Protein AF-0000000067518309 (afdb_homodimer)

Foldseek 3Di:
DVVVVVVVVVVVVVLVVVLQVLCVVPPHPVLLLLLVVCLVVQKDWLVVSCVVVVHDSVVSVVSVVVVVVVVQKDKDADPVDRVTIMIGGDPVNNVSNVVSVVSSVVVVCVVCVVDDPVRVVVVVVVVVVVD/DVVVVVVVVVVVVVLVVVLQVLCVVPPHPVLLLLLVVCLVVQKDWLVVSCVVVVHDSVVSVVSVVVVVVVVQKDKDADPVDRVTIMIGGDPVSNVSNVVSVVSSVVVVCVVCVVDDPVRVVVVVVVVVVVD

Organism: Bacillus anthracis (NCBI:txid1392)

Secondary structure (DSSP, 8-state):
-HHHHHHHHHHHHHHHHHHHHHHHTTS-HHHHHHHHHHHHHSEEEHHHHHHHHT--HHHHHHHHHHHHHTTSEEEEE-SS-TT-EEEEE-HHHHHHHHHHHHHHHHHHHHHHTTS-HHHHHHHHHHHHHT-/-HHHHHHHHHHHHHHHHHHHHHHHTTS-HHHHHHHHHHHHHSEEEHHHHHHHHT--HHHHHHHHHHHHHTTSEEEEE-SS-TT-EEEEE-HHHHHHHHHHHHHHHHHHHHHHTTS-HHHHHHHHHHHHHT-

pLDDT: mean 96.23, std 2.37, range [82.06, 98.81]

Sequence (262 aa):
MEELSTNVFAMFRTLRNDIGKIFGGYIPWNEFIVLRILNRTNKEMVSRVANELNVSNSHITAVTEKLINKGFVTRSRSTSDRRVVYLEITEQGKDLVAKMEGAKKQYLQERFSTLSEEEMNIMISISKKLIMEELSTNVFAMFRTLRNDIGKIFGGYIPWNEFIVLRILNRTNKEMVSRVANELNVSNSHITAVTEKLINKGFVTRSRSTSDRRVVYLEITEQGKDLVAKMEGAKKQYLQERFSTLSEEEMNIMISISKKLI

Radius of gyration: 21.78 Å; Cα contacts (8 Å, |Δi|>4): 279; chains: 2; bounding box: 55×58×48 Å

Structure (mmCIF, N/CA/C/O backbone):
data_AF-0000000067518309-model_v1
#
loop_
_entity.id
_entity.type
_entity.pdbx_description
1 polymer 'Transcriptional regulator, MarR family'
#
loop_
_atom_site.group_PDB
_atom_site.id
_atom_site.type_symbol
_atom_site.label_atom_id
_atom_site.label_alt_id
_atom_site.label_comp_id
_atom_site.label_asym_id
_atom_site.label_entity_id
_atom_site.label_seq_id
_atom_site.pdbx_PDB_ins_code
_atom_site.Cartn_x
_atom_site.Cartn_y
_atom_site.Cartn_z
_atom_site.occupancy
_atom_site.B_iso_or_equiv
_atom_site.auth_seq_id
_atom_site.auth_comp_id
_atom_site.auth_asym_id
_atom_site.auth_atom_id
_atom_site.pdbx_PDB_model_num
ATOM 1 N N . MET A 1 1 ? -11.906 -19.141 -7.715 1 82.06 1 MET A N 1
ATOM 2 C CA . MET A 1 1 ? -11.422 -17.781 -7.918 1 82.06 1 MET A CA 1
ATOM 3 C C . MET A 1 1 ? -11.234 -17.047 -6.586 1 82.06 1 MET A C 1
ATOM 5 O O . MET A 1 1 ? -10.188 -16.453 -6.344 1 82.06 1 MET A O 1
ATOM 9 N N . GLU A 1 2 ? -12.133 -17.328 -5.621 1 87.38 2 GLU A N 1
ATOM 10 C CA . GLU A 1 2 ? -12.062 -16.688 -4.316 1 87.38 2 GLU A CA 1
ATOM 11 C C . GLU A 1 2 ? -10.859 -17.172 -3.52 1 87.38 2 GLU A C 1
ATOM 13 O O . GLU A 1 2 ? -10.125 -16.359 -2.939 1 87.38 2 GLU A O 1
ATOM 18 N N . GLU A 1 3 ? -10.633 -18.406 -3.66 1 91.75 3 GLU A N 1
ATOM 19 C CA . GLU A 1 3 ? -9.477 -18.938 -2.945 1 91.75 3 GLU A CA 1
ATOM 20 C C . GLU A 1 3 ? -8.172 -18.391 -3.508 1 91.75 3 GLU A C 1
ATOM 22 O O . GLU A 1 3 ? -7.258 -18.047 -2.754 1 91.75 3 GLU A O 1
ATOM 27 N N . LEU A 1 4 ? -8.062 -18.281 -4.789 1 93.94 4 LEU A N 1
ATOM 28 C CA . LEU A 1 4 ? -6.859 -17.781 -5.449 1 93.94 4 LEU A CA 1
ATOM 29 C C . LEU A 1 4 ? -6.582 -16.328 -5.043 1 93.94 4 LEU A C 1
ATOM 31 O O . LEU A 1 4 ? -5.477 -16.016 -4.59 1 93.94 4 LEU A O 1
ATOM 35 N N . SER A 1 5 ? -7.629 -15.523 -5.184 1 94.81 5 SER A N 1
ATOM 36 C CA . SER A 1 5 ? -7.453 -14.117 -4.852 1 94.81 5 SER A CA 1
ATOM 37 C C . SER A 1 5 ? -7.074 -13.938 -3.385 1 94.81 5 SER A C 1
ATOM 39 O O . SER A 1 5 ? -6.168 -13.164 -3.062 1 94.81 5 SER A O 1
ATOM 41 N N . THR A 1 6 ? -7.668 -14.703 -2.516 1 94.5 6 THR A N 1
ATOM 42 C CA . THR A 1 6 ? -7.41 -14.625 -1.082 1 94.5 6 THR A CA 1
ATOM 43 C C . THR A 1 6 ? -5.969 -15.016 -0.768 1 94.5 6 THR A C 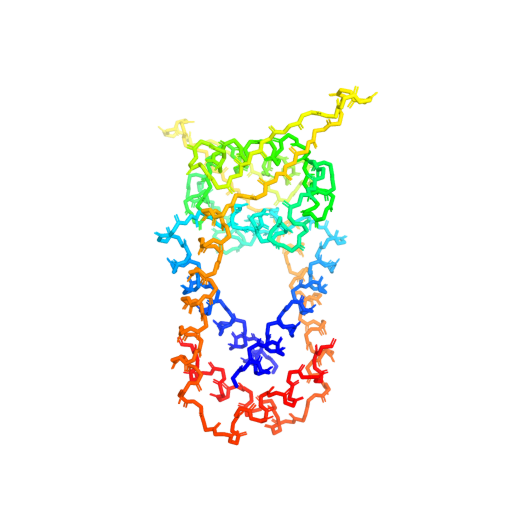1
ATOM 45 O O . THR A 1 6 ? -5.281 -14.32 -0.021 1 94.5 6 THR A O 1
ATOM 48 N N . ASN A 1 7 ? -5.52 -16.031 -1.348 1 95.12 7 ASN A N 1
ATOM 49 C CA . ASN A 1 7 ? -4.176 -16.531 -1.073 1 95.12 7 ASN A CA 1
ATOM 50 C C . ASN A 1 7 ? -3.107 -15.609 -1.656 1 95.12 7 ASN A C 1
ATOM 52 O O . ASN A 1 7 ? -2.1 -15.336 -1.005 1 95.12 7 ASN A O 1
ATOM 56 N N . VAL A 1 8 ? -3.322 -15.172 -2.859 1 94 8 VAL A N 1
ATOM 57 C CA . VAL A 1 8 ? -2.355 -14.305 -3.525 1 94 8 VAL A CA 1
ATOM 58 C C . VAL A 1 8 ? -2.203 -13 -2.746 1 94 8 VAL A C 1
ATOM 60 O O . VAL A 1 8 ? -1.084 -12.562 -2.475 1 94 8 VAL A O 1
ATOM 63 N N . PHE A 1 9 ? -3.316 -12.445 -2.283 1 95 9 PHE A N 1
ATOM 64 C CA . PHE A 1 9 ? -3.26 -11.188 -1.555 1 95 9 PHE A CA 1
ATOM 65 C C . PHE A 1 9 ? -2.711 -11.398 -0.148 1 95 9 PHE A C 1
ATOM 67 O O . PHE A 1 9 ? -2.025 -10.531 0.394 1 95 9 PHE A O 1
ATOM 74 N N . ALA A 1 10 ? -3.029 -12.531 0.428 1 95.94 10 ALA A N 1
ATOM 75 C CA . ALA A 1 10 ? -2.43 -12.844 1.722 1 95.94 10 ALA A CA 1
ATOM 76 C C . ALA A 1 10 ? -0.914 -12.969 1.608 1 95.94 10 ALA A C 1
ATOM 78 O O . ALA A 1 10 ? -0.179 -12.5 2.484 1 95.94 10 ALA A O 1
ATOM 79 N N . MET A 1 11 ? -0.442 -13.562 0.566 1 95.75 11 MET A N 1
ATOM 80 C CA . MET A 1 11 ? 0.992 -13.68 0.311 1 95.75 11 MET A CA 1
ATOM 81 C C . MET A 1 11 ? 1.632 -12.297 0.192 1 95.75 11 MET A C 1
ATOM 83 O O . MET A 1 11 ? 2.662 -12.031 0.812 1 95.75 11 MET A O 1
ATOM 87 N N . PHE A 1 12 ? 1.021 -11.5 -0.591 1 95.56 12 PHE A N 1
ATOM 88 C CA . PHE A 1 12 ? 1.543 -10.156 -0.777 1 95.56 12 PHE A CA 1
ATOM 89 C C . PHE A 1 12 ? 1.584 -9.398 0.548 1 95.56 12 PHE A C 1
ATOM 91 O O . PHE A 1 12 ? 2.562 -8.711 0.846 1 95.56 12 PHE A O 1
ATOM 98 N N . ARG A 1 13 ? 0.533 -9.508 1.274 1 94.62 13 ARG A N 1
ATOM 99 C CA . ARG A 1 13 ? 0.464 -8.844 2.57 1 94.62 13 ARG A CA 1
ATOM 100 C C . ARG A 1 13 ? 1.604 -9.289 3.479 1 94.62 13 ARG A C 1
ATOM 102 O O . ARG A 1 13 ? 2.238 -8.469 4.141 1 94.62 13 ARG A O 1
ATOM 109 N N . THR A 1 14 ? 1.825 -10.547 3.525 1 96.75 14 THR A N 1
ATOM 110 C CA . THR A 1 14 ? 2.881 -11.102 4.363 1 96.75 14 THR A CA 1
ATOM 111 C C . THR A 1 14 ? 4.246 -10.562 3.945 1 96.75 14 THR A C 1
ATOM 113 O O . THR A 1 14 ? 5.012 -10.086 4.785 1 96.75 14 THR A O 1
ATOM 116 N N . LEU A 1 15 ? 4.562 -10.602 2.66 1 96.25 15 LEU A N 1
ATOM 117 C CA . LEU A 1 15 ? 5.836 -10.109 2.152 1 96.25 15 LEU A CA 1
ATOM 118 C C . LEU A 1 15 ? 5.992 -8.617 2.432 1 96.25 15 LEU A C 1
ATOM 120 O O . LEU A 1 15 ? 7.047 -8.172 2.889 1 96.25 15 LEU A O 1
ATOM 124 N N . ARG A 1 16 ? 4.969 -7.922 2.133 1 94.75 16 ARG A N 1
ATOM 125 C CA . ARG A 1 16 ? 4.984 -6.477 2.34 1 94.75 16 ARG A CA 1
ATOM 126 C C . ARG A 1 16 ? 5.195 -6.137 3.811 1 94.75 16 ARG A C 1
ATOM 128 O O . ARG A 1 16 ? 5.988 -5.25 4.141 1 94.75 16 ARG A O 1
ATOM 135 N N . ASN A 1 17 ? 4.434 -6.836 4.699 1 96 17 ASN A N 1
ATOM 136 C CA . ASN A 1 17 ? 4.566 -6.598 6.133 1 96 17 ASN A CA 1
ATOM 137 C C . ASN A 1 17 ? 5.977 -6.906 6.625 1 96 17 ASN A C 1
ATOM 139 O O . ASN A 1 17 ? 6.543 -6.145 7.41 1 96 17 ASN A O 1
ATOM 143 N N . ASP A 1 18 ? 6.531 -7.988 6.223 1 97.19 18 ASP A N 1
ATOM 144 C CA . ASP A 1 18 ? 7.883 -8.367 6.625 1 97.19 18 ASP A CA 1
ATOM 145 C C . ASP A 1 18 ? 8.906 -7.344 6.145 1 97.19 18 ASP A C 1
ATOM 147 O O . ASP A 1 18 ? 9.797 -6.941 6.898 1 97.19 18 ASP A O 1
ATOM 151 N N . ILE A 1 19 ? 8.773 -6.93 4.98 1 96.75 19 ILE A N 1
ATOM 152 C CA . ILE A 1 19 ? 9.688 -5.938 4.43 1 96.75 19 ILE A CA 1
ATOM 153 C C . ILE A 1 19 ? 9.523 -4.617 5.176 1 96.75 19 ILE A C 1
ATOM 155 O O . ILE A 1 19 ? 10.508 -3.934 5.461 1 96.75 19 ILE A O 1
ATOM 159 N N . GLY A 1 20 ? 8.281 -4.281 5.445 1 96.25 20 GLY A N 1
ATOM 160 C CA . GLY A 1 20 ? 8.031 -3.107 6.266 1 96.25 20 GLY A CA 1
ATOM 161 C C . GLY A 1 20 ? 8.742 -3.156 7.605 1 96.25 20 GLY A C 1
ATOM 162 O O . GLY A 1 20 ? 9.32 -2.162 8.039 1 96.25 20 GLY A O 1
ATOM 163 N N . LYS A 1 21 ? 8.664 -4.27 8.234 1 96.5 21 LYS A N 1
ATOM 164 C CA . LYS A 1 21 ? 9.344 -4.449 9.516 1 96.5 21 LYS A CA 1
ATOM 165 C C . LYS A 1 21 ? 10.852 -4.324 9.359 1 96.5 21 LYS A C 1
ATOM 167 O O . LYS A 1 21 ? 11.523 -3.717 10.203 1 96.5 21 LYS A O 1
ATOM 172 N N . ILE A 1 22 ? 11.367 -4.891 8.375 1 97.06 22 ILE A N 1
ATOM 173 C CA . ILE A 1 22 ? 12.797 -4.828 8.109 1 97.06 22 ILE A CA 1
ATOM 174 C C . ILE A 1 22 ? 13.227 -3.373 7.91 1 97.06 22 ILE A C 1
ATOM 176 O O . ILE A 1 22 ? 14.18 -2.91 8.539 1 97.06 22 ILE A O 1
ATOM 180 N N . PHE A 1 23 ? 12.477 -2.664 7.137 1 96.94 23 PHE A N 1
ATOM 181 C CA . PHE A 1 23 ? 12.828 -1.283 6.824 1 96.94 23 PHE A CA 1
ATOM 182 C C . PHE A 1 23 ? 12.617 -0.386 8.039 1 96.94 23 PHE A C 1
ATOM 184 O O . PHE A 1 23 ? 13.375 0.564 8.25 1 96.94 23 PHE A O 1
ATOM 191 N N . GLY A 1 24 ? 11.578 -0.778 8.758 1 95.81 24 GLY A N 1
ATOM 192 C CA . GLY A 1 24 ? 11.281 -0.01 9.961 1 95.81 24 GLY A CA 1
ATOM 193 C C . GLY A 1 24 ? 12.438 0.032 10.945 1 95.81 24 GLY A C 1
ATOM 194 O O . GLY A 1 24 ? 12.508 0.927 11.789 1 95.81 24 GLY A O 1
ATOM 195 N N . GLY A 1 25 ? 13.289 -0.921 10.906 1 95.44 25 GLY A N 1
ATOM 196 C CA . GLY A 1 25 ? 14.477 -0.94 11.734 1 95.44 25 GLY A CA 1
ATOM 197 C C . GLY A 1 25 ? 15.516 0.079 11.312 1 95.44 25 GLY A C 1
ATOM 198 O O . GLY A 1 25 ? 16.484 0.329 12.039 1 95.44 25 GLY A O 1
ATOM 199 N N . TYR A 1 26 ? 15.344 0.692 10.148 1 96.38 26 TYR A N 1
ATOM 200 C CA . TYR A 1 26 ? 16.266 1.69 9.617 1 96.38 26 TYR A CA 1
ATOM 201 C C . TYR A 1 26 ? 15.602 3.062 9.555 1 96.38 26 TYR A C 1
ATOM 203 O O . TYR A 1 26 ? 15.969 3.969 10.305 1 96.38 26 TYR A O 1
ATOM 211 N N . ILE A 1 27 ? 14.68 3.264 8.781 1 96.06 27 ILE A N 1
ATOM 212 C CA . ILE A 1 27 ? 13.906 4.488 8.625 1 96.06 27 ILE A CA 1
ATOM 213 C C . ILE A 1 27 ? 12.492 4.145 8.148 1 96.06 27 ILE A C 1
ATOM 215 O O . ILE A 1 27 ? 12.266 3.08 7.566 1 96.06 27 ILE A O 1
ATOM 219 N N . PRO A 1 28 ? 11.594 5.078 8.352 1 95 28 PRO A N 1
ATOM 220 C CA . PRO A 1 28 ? 10.227 4.852 7.879 1 95 28 PRO A CA 1
ATOM 221 C C . PRO A 1 28 ? 10.133 4.766 6.359 1 95 28 PRO A C 1
ATOM 223 O O . PRO A 1 28 ? 10.945 5.367 5.652 1 95 28 PRO A O 1
ATOM 226 N N . TRP A 1 29 ? 9.07 4.125 5.871 1 94.44 29 TRP A N 1
ATOM 227 C CA . TRP A 1 29 ? 8.875 3.879 4.445 1 94.44 29 TRP A CA 1
ATOM 228 C C . TRP A 1 29 ? 8.805 5.191 3.674 1 94.44 29 TRP A C 1
ATOM 230 O O . TRP A 1 29 ? 9.398 5.32 2.602 1 94.44 29 TRP A O 1
ATOM 240 N N . ASN A 1 30 ? 8.078 6.215 4.246 1 94.62 30 ASN A N 1
ATOM 241 C CA . ASN A 1 30 ? 7.902 7.488 3.559 1 94.62 30 ASN A CA 1
ATOM 242 C C . ASN A 1 30 ? 9.234 8.211 3.371 1 94.62 30 ASN A C 1
ATOM 244 O O . ASN A 1 30 ? 9.391 8.984 2.428 1 94.62 30 ASN A O 1
ATOM 248 N N . GLU A 1 31 ? 10.078 7.961 4.227 1 97.5 31 GLU A N 1
ATOM 249 C CA . GLU A 1 31 ? 11.422 8.5 4.078 1 97.5 31 GLU A CA 1
ATOM 250 C C . GLU A 1 31 ? 12.227 7.711 3.047 1 97.5 31 GLU A C 1
ATOM 252 O O . GLU A 1 31 ? 12.898 8.297 2.199 1 97.5 31 GLU A O 1
ATOM 257 N N . PHE A 1 32 ? 12.109 6.438 3.09 1 97.81 32 PHE A N 1
ATOM 258 C CA . PHE A 1 32 ? 12.859 5.559 2.199 1 97.81 32 PHE A CA 1
ATOM 259 C C . PHE A 1 32 ? 12.531 5.852 0.741 1 97.81 32 PHE A C 1
ATOM 261 O O . PHE A 1 32 ? 13.414 5.875 -0.113 1 97.81 32 PHE A O 1
ATOM 268 N N . ILE A 1 33 ? 11.32 6.035 0.473 1 97.25 33 ILE A N 1
ATOM 269 C CA . ILE A 1 33 ? 10.906 6.227 -0.915 1 97.25 33 ILE A CA 1
ATOM 270 C C . ILE A 1 33 ? 11.555 7.492 -1.475 1 97.25 33 ILE A C 1
ATOM 272 O O . ILE A 1 33 ? 11.938 7.535 -2.646 1 97.25 33 ILE A O 1
ATOM 276 N N . VAL A 1 34 ? 11.641 8.484 -0.695 1 98.19 34 VAL A N 1
ATOM 277 C CA . VAL A 1 34 ? 12.305 9.711 -1.119 1 98.19 34 VAL A CA 1
ATOM 278 C C . VAL A 1 34 ? 13.781 9.43 -1.381 1 98.19 34 VAL A C 1
ATOM 280 O O . VAL A 1 34 ? 14.328 9.828 -2.412 1 98.19 34 VAL A O 1
ATOM 283 N N . LEU A 1 35 ? 14.445 8.742 -0.473 1 98.5 35 LEU A N 1
ATOM 284 C CA . LEU A 1 35 ? 15.852 8.383 -0.635 1 98.5 35 LEU A CA 1
ATOM 285 C C . LEU A 1 35 ? 16.062 7.586 -1.917 1 98.5 35 LEU A C 1
ATOM 287 O O . LEU A 1 35 ? 17.062 7.777 -2.611 1 98.5 35 LEU A O 1
ATOM 291 N N . ARG A 1 36 ? 15.195 6.754 -2.139 1 98 36 ARG A N 1
ATOM 292 C CA . ARG A 1 36 ? 15.305 5.906 -3.32 1 98 36 ARG A CA 1
ATOM 293 C C . ARG A 1 36 ? 15.266 6.738 -4.598 1 98 36 ARG A C 1
ATOM 295 O O . ARG A 1 36 ? 16.016 6.48 -5.539 1 98 36 ARG A O 1
ATOM 302 N N . ILE A 1 37 ? 14.359 7.668 -4.699 1 98.19 37 ILE A N 1
ATOM 303 C CA . ILE A 1 37 ? 14.281 8.562 -5.848 1 98.19 37 ILE A CA 1
ATOM 304 C C . ILE A 1 37 ? 15.602 9.312 -6.008 1 98.19 37 ILE A C 1
ATOM 306 O O . ILE A 1 37 ? 16.172 9.352 -7.102 1 98.19 37 ILE A O 1
ATOM 310 N N . LEU A 1 38 ? 16.078 9.828 -4.918 1 98.62 38 LEU A N 1
ATOM 311 C CA . LEU A 1 38 ? 17.297 10.617 -4.957 1 98.62 38 LEU A CA 1
ATOM 312 C C . LEU A 1 38 ? 18.5 9.734 -5.281 1 98.62 38 LEU A C 1
ATOM 314 O O . LEU A 1 38 ? 19.453 10.188 -5.91 1 98.62 38 LEU A O 1
ATOM 318 N N . ASN A 1 39 ? 18.391 8.523 -4.781 1 98.5 39 ASN A N 1
ATOM 319 C CA . ASN A 1 39 ? 19.484 7.59 -5.098 1 98.5 39 ASN A CA 1
ATOM 320 C C . ASN A 1 39 ? 19.594 7.355 -6.602 1 98.5 39 ASN A C 1
ATOM 322 O O . ASN A 1 39 ? 20.672 7.102 -7.113 1 98.5 39 ASN A O 1
ATOM 326 N N . ARG A 1 40 ? 18.562 7.398 -7.273 1 97.75 40 ARG A N 1
ATOM 327 C CA . ARG A 1 40 ? 18.531 7.23 -8.727 1 97.75 40 ARG A CA 1
ATOM 328 C C . ARG A 1 40 ? 18.969 8.5 -9.438 1 97.75 40 ARG A C 1
ATOM 330 O O .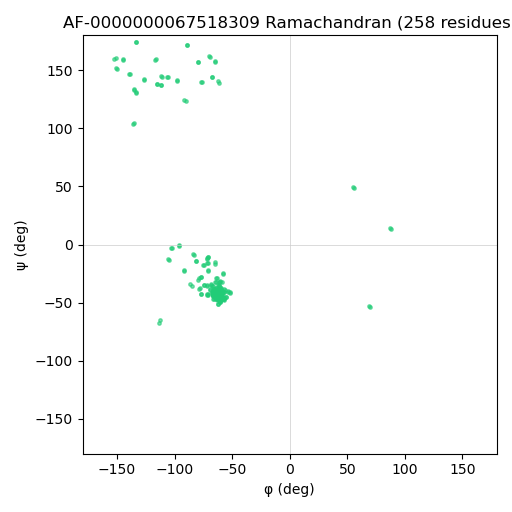 ARG A 1 40 ? 19.672 8.445 -10.445 1 97.75 40 ARG A O 1
ATOM 337 N N . THR A 1 41 ? 18.578 9.648 -8.898 1 98.06 41 THR A N 1
ATOM 338 C CA . THR A 1 41 ? 18.766 10.898 -9.617 1 98.06 41 THR A CA 1
ATOM 339 C C . THR A 1 41 ? 19.922 11.703 -9.023 1 98.06 41 THR A C 1
ATOM 341 O O . THR A 1 41 ? 20.375 12.68 -9.617 1 98.06 41 THR A O 1
ATOM 344 N N . ASN A 1 42 ? 20.391 11.344 -7.863 1 98.31 42 ASN A N 1
ATOM 345 C CA . ASN A 1 42 ? 21.422 12.016 -7.082 1 98.31 42 ASN A CA 1
ATOM 346 C C . ASN A 1 42 ? 20.922 13.352 -6.535 1 98.31 42 ASN A C 1
ATOM 348 O O . ASN A 1 42 ? 21.047 13.617 -5.336 1 98.31 42 ASN A O 1
ATOM 352 N N . LYS A 1 43 ? 20.438 14.172 -7.391 1 98 43 LYS A N 1
ATOM 353 C CA . LYS A 1 43 ? 19.891 15.492 -7.09 1 98 43 LYS A CA 1
ATOM 354 C C . LYS A 1 43 ? 18.578 15.727 -7.832 1 98 43 LYS A C 1
ATOM 356 O O . LYS A 1 43 ? 18.453 15.383 -9.008 1 98 43 LYS A O 1
ATOM 361 N N . GLU A 1 44 ? 17.562 16.234 -7.098 1 98.31 44 GLU A N 1
ATOM 362 C CA . GLU A 1 44 ? 16.266 16.453 -7.727 1 98.31 44 GLU A CA 1
ATOM 363 C C . GLU A 1 44 ? 15.539 17.625 -7.074 1 98.31 44 GLU A C 1
ATOM 365 O O . GLU A 1 44 ? 15.758 17.922 -5.895 1 98.31 44 GLU A O 1
ATOM 370 N N . MET A 1 45 ? 14.688 18.328 -7.816 1 98.06 45 MET A N 1
ATOM 371 C CA . MET A 1 45 ? 13.844 19.375 -7.262 1 98.06 45 MET A CA 1
ATOM 372 C C . MET A 1 45 ? 12.797 18.797 -6.32 1 98.06 45 MET A C 1
ATOM 374 O O . MET A 1 45 ? 12.227 17.75 -6.594 1 98.06 45 MET A O 1
ATOM 378 N N . VAL A 1 46 ? 12.531 19.562 -5.301 1 98.06 46 VAL A N 1
ATOM 379 C CA . VAL A 1 46 ? 11.461 19.172 -4.387 1 98.06 46 VAL A CA 1
ATOM 380 C C . VAL A 1 46 ? 10.172 18.922 -5.168 1 98.06 46 VAL A C 1
ATOM 382 O O . VAL A 1 46 ? 9.508 17.906 -4.965 1 98.06 46 VAL A O 1
ATOM 385 N N . SER A 1 47 ? 9.914 19.75 -6.133 1 97.69 47 SER A N 1
ATOM 386 C CA . SER A 1 47 ? 8.68 19.672 -6.906 1 97.69 47 SER A CA 1
ATOM 387 C C . SER A 1 47 ? 8.641 18.391 -7.75 1 97.69 47 SER A C 1
ATOM 389 O O . SER A 1 47 ? 7.578 17.797 -7.914 1 97.69 47 SER A O 1
ATOM 391 N N . ARG A 1 48 ? 9.75 17.984 -8.25 1 97.88 48 ARG A N 1
ATOM 392 C CA . ARG A 1 48 ? 9.805 16.766 -9.062 1 97.88 48 ARG A CA 1
ATOM 393 C C . ARG A 1 48 ? 9.602 15.531 -8.203 1 97.88 48 ARG A C 1
ATOM 395 O O . ARG A 1 48 ? 8.914 14.594 -8.617 1 97.88 48 ARG A O 1
ATOM 402 N N . VAL A 1 49 ? 10.219 15.516 -7.059 1 98.31 49 VAL A N 1
ATOM 403 C CA . VAL A 1 49 ? 10.023 14.414 -6.129 1 98.31 49 VAL A CA 1
ATOM 404 C C . VAL A 1 49 ? 8.555 14.328 -5.727 1 98.31 49 VAL A C 1
ATOM 406 O O . VAL A 1 49 ? 7.965 13.242 -5.73 1 98.31 49 VAL A O 1
ATOM 409 N N . ALA A 1 50 ? 8 15.453 -5.41 1 98.06 50 ALA A N 1
ATOM 410 C CA . ALA A 1 50 ? 6.594 15.523 -5.027 1 98.06 50 ALA A CA 1
ATOM 411 C C . ALA A 1 50 ? 5.691 14.992 -6.137 1 98.06 50 ALA A C 1
ATOM 413 O O . ALA A 1 50 ? 4.777 14.211 -5.883 1 98.06 50 ALA A O 1
ATOM 414 N N . ASN A 1 51 ? 5.988 15.406 -7.395 1 97.19 51 ASN A N 1
ATOM 415 C CA . ASN A 1 51 ? 5.227 14.969 -8.555 1 97.19 51 ASN A CA 1
ATOM 416 C C . ASN A 1 51 ? 5.324 13.461 -8.758 1 97.19 51 ASN A C 1
ATOM 418 O O . ASN A 1 51 ? 4.316 12.797 -9.016 1 97.19 51 ASN A O 1
ATOM 422 N N . GLU A 1 52 ? 6.5 12.938 -8.641 1 95.88 52 GLU A N 1
ATOM 423 C CA . GLU A 1 52 ? 6.707 11.5 -8.828 1 95.88 52 GLU A CA 1
ATOM 424 C C . GLU A 1 52 ? 5.93 10.695 -7.789 1 95.88 52 GLU A C 1
ATOM 426 O O . GLU A 1 52 ? 5.441 9.602 -8.086 1 95.88 52 GLU A O 1
ATOM 431 N N . LEU A 1 53 ? 5.812 11.219 -6.559 1 95.12 53 LEU A N 1
ATOM 432 C CA . LEU A 1 53 ? 5.152 10.5 -5.477 1 95.12 53 LEU A CA 1
ATOM 433 C C . LEU A 1 53 ? 3.693 10.93 -5.348 1 95.12 53 LEU A C 1
ATOM 435 O O . LEU A 1 53 ? 2.965 10.43 -4.492 1 95.12 53 LEU A O 1
ATOM 439 N N . ASN A 1 54 ? 3.256 11.852 -6.168 1 92.5 54 ASN A N 1
ATOM 440 C CA . ASN A 1 54 ? 1.89 12.359 -6.164 1 92.5 54 ASN A CA 1
ATOM 441 C C . ASN A 1 54 ? 1.49 12.891 -4.789 1 92.5 54 ASN A C 1
ATOM 443 O O . ASN A 1 54 ? 0.443 12.516 -4.258 1 92.5 54 ASN A O 1
ATOM 447 N N . VAL A 1 55 ? 2.33 13.727 -4.164 1 93.88 55 VAL A N 1
ATOM 448 C CA . VAL A 1 55 ? 2.094 14.391 -2.887 1 93.88 55 VAL A CA 1
ATOM 449 C C . VAL A 1 55 ? 2.461 15.867 -3 1 93.88 55 VAL A C 1
ATOM 451 O O . VAL A 1 55 ? 2.943 16.312 -4.043 1 93.88 55 VAL A O 1
ATOM 454 N N . SER A 1 56 ? 2.188 16.625 -1.957 1 95.12 56 SER A N 1
ATOM 455 C CA . SER A 1 56 ? 2.463 18.062 -1.968 1 95.12 56 SER A CA 1
ATOM 456 C C . SER A 1 56 ? 3.936 18.344 -1.693 1 95.12 56 SER A C 1
ATOM 458 O O . SER A 1 56 ? 4.621 17.531 -1.065 1 95.12 56 SER A O 1
ATOM 460 N N . ASN A 1 57 ? 4.332 19.5 -2.141 1 96.31 57 ASN A N 1
ATOM 461 C CA . ASN A 1 57 ? 5.68 19.953 -1.812 1 96.31 57 ASN A CA 1
ATOM 462 C C . ASN A 1 57 ? 5.887 20.047 -0.303 1 96.31 57 ASN A C 1
ATOM 464 O O . ASN A 1 57 ? 6.969 19.734 0.2 1 96.31 57 ASN A O 1
ATOM 468 N N . SER A 1 58 ? 4.906 20.531 0.313 1 96.38 58 SER A N 1
ATOM 469 C CA . SER A 1 58 ? 4.984 20.672 1.764 1 96.38 58 SER A CA 1
ATOM 470 C C . SER A 1 58 ? 5.227 19.328 2.438 1 96.38 58 SER A C 1
ATOM 472 O O . SER A 1 58 ? 5.98 19.25 3.41 1 96.38 58 SER A O 1
ATOM 474 N N . HIS A 1 59 ? 4.59 18.266 1.964 1 95.19 59 HIS A N 1
ATOM 475 C CA . HIS A 1 59 ? 4.812 16.922 2.477 1 95.19 59 HIS A CA 1
ATOM 476 C C . HIS A 1 59 ? 6.258 16.484 2.271 1 95.19 59 HIS A C 1
ATOM 478 O O . HIS A 1 59 ? 6.887 15.953 3.189 1 95.19 59 HIS A O 1
ATOM 484 N N . ILE A 1 60 ? 6.742 16.688 1.099 1 97.69 60 ILE A N 1
ATOM 485 C CA . ILE A 1 60 ? 8.117 16.312 0.801 1 97.69 60 ILE A CA 1
ATOM 486 C C . ILE A 1 60 ? 9.078 17.094 1.708 1 97.69 60 ILE A C 1
ATOM 488 O O . ILE A 1 60 ? 10.047 16.531 2.225 1 97.69 60 ILE A O 1
ATOM 492 N N . THR A 1 61 ? 8.836 18.375 1.899 1 96.06 61 THR A N 1
ATOM 493 C CA . THR A 1 61 ? 9.664 19.188 2.77 1 96.06 61 THR A CA 1
ATOM 494 C C . THR A 1 61 ? 9.695 18.625 4.188 1 96.06 61 THR A C 1
ATOM 496 O O . THR A 1 61 ? 10.766 18.484 4.785 1 96.06 61 THR A O 1
ATOM 499 N N . ALA A 1 62 ? 8.562 18.281 4.664 1 96.44 62 ALA A N 1
ATOM 500 C CA . ALA A 1 62 ? 8.477 17.719 6.008 1 96.44 62 ALA A CA 1
ATOM 501 C C . ALA A 1 62 ? 9.25 16.406 6.109 1 96.44 62 ALA A C 1
ATOM 503 O O . ALA A 1 62 ? 10 16.203 7.062 1 96.44 62 ALA A O 1
ATOM 504 N N . VAL A 1 63 ? 9.086 15.516 5.199 1 96.88 63 VAL A N 1
ATOM 505 C CA . VAL A 1 63 ? 9.734 14.211 5.188 1 96.88 63 VAL A CA 1
ATOM 506 C C . VAL A 1 63 ? 11.25 14.383 5.062 1 96.88 63 VAL A C 1
ATOM 508 O O . VAL A 1 63 ? 12.016 13.695 5.742 1 96.88 63 VAL A O 1
ATOM 511 N N . THR A 1 64 ? 11.648 15.281 4.23 1 97.94 64 THR A N 1
ATOM 512 C CA . THR A 1 64 ? 13.078 15.414 3.955 1 97.94 64 THR A CA 1
ATOM 513 C C . THR A 1 64 ? 13.781 16.141 5.098 1 97.94 64 THR A C 1
ATOM 515 O O . THR A 1 64 ? 14.992 16.016 5.273 1 97.94 64 THR A O 1
ATOM 518 N N . GLU A 1 65 ? 13.047 17.016 5.82 1 97.94 65 GLU A N 1
ATOM 519 C CA . GLU A 1 65 ? 13.648 17.656 6.988 1 97.94 65 GLU A CA 1
ATOM 520 C C . GLU A 1 65 ? 14.25 16.609 7.934 1 97.94 65 GLU A C 1
ATOM 522 O O . GLU A 1 65 ? 15.352 16.812 8.461 1 97.94 65 GLU A O 1
ATOM 527 N N . LYS A 1 66 ? 13.555 15.516 8.125 1 97.5 66 LYS A N 1
ATOM 528 C CA . LYS A 1 66 ? 14.055 14.422 8.961 1 97.5 66 LYS A CA 1
ATOM 529 C C . LYS A 1 66 ? 15.305 13.797 8.352 1 97.5 66 LYS A C 1
ATOM 531 O O . LYS A 1 66 ? 16.266 13.508 9.062 1 97.5 66 LYS A O 1
ATOM 536 N N . LEU A 1 67 ? 15.312 13.594 7.109 1 98.44 67 LEU A N 1
ATOM 537 C CA . LEU A 1 67 ? 16.438 13 6.391 1 98.44 67 LEU A CA 1
ATOM 538 C C . LEU A 1 67 ? 17.656 13.906 6.445 1 98.44 67 LEU A C 1
ATOM 540 O O . LEU A 1 67 ? 18.797 13.422 6.539 1 98.44 67 LEU A O 1
ATOM 544 N N . ILE A 1 68 ? 17.406 15.211 6.352 1 98.5 68 ILE A N 1
ATOM 545 C CA . ILE A 1 68 ? 18.484 16.203 6.43 1 98.5 68 ILE A CA 1
ATOM 546 C C . ILE A 1 68 ? 19.094 16.188 7.828 1 98.5 68 ILE A C 1
ATOM 548 O O . ILE A 1 68 ? 20.312 16.172 7.973 1 98.5 68 ILE A O 1
ATOM 552 N N . ASN A 1 69 ? 18.25 16.203 8.773 1 98.12 69 ASN A N 1
ATOM 553 C CA . ASN A 1 69 ? 18.719 16.172 10.156 1 98.12 69 ASN A CA 1
ATOM 554 C C . ASN A 1 69 ? 19.547 14.93 10.445 1 98.12 69 ASN A C 1
ATOM 556 O O . ASN A 1 69 ? 20.484 14.969 11.25 1 98.12 69 ASN A O 1
ATOM 560 N N . LYS A 1 70 ? 19.234 13.805 9.781 1 97.81 70 LYS A N 1
ATOM 561 C CA . LYS A 1 70 ? 19.922 12.539 9.977 1 97.81 70 LYS A CA 1
ATOM 562 C C . LYS A 1 70 ? 21.188 12.469 9.125 1 97.81 70 LYS A C 1
ATOM 564 O O . LYS A 1 70 ? 21.969 11.516 9.219 1 97.81 70 LYS A O 1
ATOM 569 N N . GLY A 1 71 ? 21.359 13.477 8.227 1 98.56 71 GLY A N 1
ATOM 570 C CA . GLY A 1 71 ? 22.562 13.555 7.41 1 98.56 71 GLY A CA 1
ATOM 571 C C . GLY A 1 71 ? 22.469 12.758 6.121 1 98.56 71 GLY A C 1
ATOM 572 O O . GLY A 1 71 ? 23.469 12.508 5.461 1 98.56 71 GLY A O 1
ATOM 573 N N . PHE A 1 72 ? 21.281 12.297 5.676 1 98.81 72 PHE A N 1
ATOM 574 C CA . PHE A 1 72 ? 21.094 11.43 4.512 1 98.81 72 PHE A CA 1
ATOM 575 C C . PHE A 1 72 ? 20.844 12.258 3.26 1 98.81 72 PHE A C 1
ATOM 577 O O . PHE A 1 72 ? 20.984 11.766 2.141 1 98.81 72 PHE A O 1
ATOM 584 N N . VAL A 1 73 ? 20.375 13.5 3.453 1 98.81 73 VAL A N 1
ATOM 585 C CA . VAL A 1 73 ? 20 14.398 2.361 1 98.81 73 VAL A CA 1
ATOM 586 C C . VAL A 1 73 ? 20.484 15.812 2.672 1 98.81 73 VAL A C 1
ATOM 588 O O . VAL A 1 73 ? 20.562 16.203 3.84 1 98.81 73 VAL A O 1
ATOM 591 N N . THR A 1 74 ? 20.844 16.562 1.725 1 98.69 74 THR A N 1
ATOM 592 C CA . THR A 1 74 ? 21.094 17.984 1.839 1 98.69 74 THR A CA 1
ATOM 593 C C . THR A 1 74 ? 20.109 18.781 0.971 1 98.69 74 THR A C 1
ATOM 595 O O . THR A 1 74 ? 19.484 18.219 0.076 1 98.69 74 THR A O 1
ATOM 598 N N . ARG A 1 75 ? 19.984 19.938 1.311 1 97.56 75 ARG A N 1
ATOM 599 C CA . ARG A 1 75 ? 19.078 20.844 0.596 1 97.56 75 ARG A CA 1
ATOM 600 C C . ARG A 1 75 ? 19.797 22.109 0.151 1 97.56 75 ARG A C 1
ATOM 602 O O . ARG A 1 75 ? 20.656 22.625 0.865 1 97.56 75 ARG A O 1
ATOM 609 N N . SER A 1 76 ? 19.453 22.578 -1.043 1 96.81 76 SER A N 1
ATOM 610 C CA . SER A 1 76 ? 20 23.828 -1.546 1 96.81 76 SER A CA 1
ATOM 611 C C . SER A 1 76 ? 18.969 24.578 -2.379 1 96.81 76 SER A C 1
ATOM 613 O O . SER A 1 76 ? 18.031 23.984 -2.908 1 96.81 76 SER A O 1
ATOM 615 N N . ARG A 1 77 ? 19.172 25.828 -2.506 1 95.44 77 ARG A N 1
ATOM 616 C CA . ARG A 1 77 ? 18.297 26.656 -3.324 1 95.44 77 ARG A CA 1
ATOM 617 C C . ARG A 1 77 ? 18.969 27.047 -4.633 1 95.44 77 ARG A C 1
ATOM 619 O O . ARG A 1 77 ? 20.188 27.281 -4.66 1 95.44 77 ARG A O 1
ATOM 626 N N . SER A 1 78 ? 18.125 27.094 -5.641 1 92.94 78 SER A N 1
ATOM 627 C CA . SER A 1 78 ? 18.625 27.594 -6.918 1 92.94 78 SER A CA 1
ATOM 628 C C . SER A 1 78 ? 19.094 29.031 -6.809 1 92.94 78 SER A C 1
ATOM 630 O O . SER A 1 78 ? 18.453 29.859 -6.148 1 92.94 78 SER A O 1
ATOM 632 N N . THR A 1 79 ? 20.188 29.25 -7.465 1 92 79 THR A N 1
ATOM 633 C CA . THR A 1 79 ? 20.719 30.609 -7.477 1 92 79 THR A CA 1
ATOM 634 C C . THR A 1 79 ? 19.969 31.484 -8.461 1 92 79 THR A C 1
ATOM 636 O O . THR A 1 79 ? 19.906 32.719 -8.297 1 92 79 THR A O 1
ATOM 639 N N . SER A 1 80 ? 19.469 30.922 -9.461 1 93.81 80 SER A N 1
ATOM 640 C CA . SER A 1 80 ? 18.781 31.656 -10.523 1 93.81 80 SER A CA 1
ATOM 641 C C . SER A 1 80 ? 17.312 31.859 -10.188 1 93.81 80 SER A C 1
ATOM 643 O O . SER A 1 80 ? 16.703 32.844 -10.602 1 93.81 80 SER A O 1
ATOM 645 N N . ASP A 1 81 ? 16.719 30.938 -9.539 1 92.88 81 ASP A N 1
ATOM 646 C CA . ASP A 1 81 ? 15.336 30.984 -9.102 1 92.88 81 ASP A CA 1
ATOM 647 C C . ASP A 1 81 ? 15.195 30.5 -7.66 1 92.88 81 ASP A C 1
ATOM 649 O O . ASP A 1 81 ? 15.148 29.281 -7.414 1 92.88 81 ASP A O 1
ATOM 653 N N . ARG A 1 82 ? 15 31.344 -6.742 1 90 82 ARG A N 1
ATOM 654 C CA . ARG A 1 82 ? 15.047 31.031 -5.316 1 90 82 ARG A CA 1
ATOM 655 C C . ARG A 1 82 ? 13.844 30.203 -4.891 1 90 82 ARG A C 1
ATOM 657 O O . ARG A 1 82 ? 13.836 29.609 -3.807 1 90 82 ARG A O 1
ATOM 664 N N . ARG A 1 83 ? 12.891 30.188 -5.688 1 91.25 83 ARG A N 1
ATOM 665 C CA . ARG A 1 83 ? 11.711 29.375 -5.391 1 91.25 83 ARG A CA 1
ATOM 666 C C . ARG A 1 83 ? 12 27.906 -5.617 1 91.25 83 ARG A C 1
ATOM 668 O O . ARG A 1 83 ? 11.258 27.047 -5.145 1 91.25 83 ARG A O 1
ATOM 675 N N . VAL A 1 84 ? 13.062 27.703 -6.363 1 94.94 84 VAL A N 1
ATOM 676 C CA . VAL A 1 84 ? 13.422 26.312 -6.688 1 94.94 84 VAL A CA 1
ATOM 677 C C . VAL A 1 84 ? 14.375 25.766 -5.625 1 94.94 84 VAL A C 1
ATOM 679 O O . VAL A 1 84 ? 15.422 26.359 -5.359 1 94.94 84 VAL A O 1
ATOM 682 N N . VAL A 1 85 ? 13.945 24.688 -5.059 1 97.06 85 VAL A N 1
ATOM 683 C CA . VAL A 1 85 ? 14.75 24.031 -4.035 1 97.06 85 VAL A CA 1
ATOM 684 C C . VAL A 1 85 ? 15.188 22.656 -4.527 1 97.06 85 VAL A C 1
ATOM 686 O O . VAL A 1 85 ? 14.383 21.906 -5.086 1 97.06 85 VAL A O 1
ATOM 689 N N . TYR A 1 86 ? 16.453 22.344 -4.25 1 98.12 86 TYR A N 1
ATOM 690 C CA . TYR A 1 86 ? 17 21.062 -4.645 1 98.12 86 TYR A CA 1
ATOM 691 C C . TYR A 1 86 ? 17.281 20.188 -3.428 1 98.12 86 TYR A C 1
ATOM 693 O O . TYR A 1 86 ? 17.719 20.688 -2.387 1 98.12 86 TYR A O 1
ATOM 701 N N . LEU A 1 87 ? 17.047 18.891 -3.643 1 98.62 87 LEU A N 1
ATOM 702 C CA . LEU A 1 87 ? 17.453 17.859 -2.695 1 98.62 87 LEU A CA 1
ATOM 703 C C . LEU A 1 87 ? 18.562 17 -3.277 1 98.62 87 LEU A C 1
ATOM 705 O O . LEU A 1 87 ? 18.531 16.641 -4.457 1 98.62 87 LEU A O 1
ATOM 709 N N . GLU A 1 88 ? 19.5 16.719 -2.473 1 98.75 88 GLU A N 1
ATOM 710 C CA . GLU A 1 88 ? 20.625 15.875 -2.898 1 98.75 88 GLU A CA 1
ATOM 711 C C . GLU A 1 88 ? 20.922 14.797 -1.863 1 98.75 88 GLU A C 1
ATOM 713 O O . GLU A 1 88 ? 20.984 15.078 -0.664 1 98.75 88 GLU A O 1
ATOM 718 N N . ILE A 1 89 ? 21.031 13.594 -2.357 1 98.81 89 ILE A N 1
ATOM 719 C CA . ILE A 1 89 ? 21.359 12.492 -1.454 1 98.81 89 ILE A CA 1
ATOM 720 C C . ILE A 1 89 ? 22.844 12.539 -1.11 1 98.81 89 ILE A C 1
ATOM 722 O O . ILE A 1 89 ? 23.688 12.852 -1.967 1 98.81 89 ILE A O 1
ATOM 726 N N . THR A 1 90 ? 23.203 12.258 0.177 1 98.81 90 THR A N 1
ATOM 727 C CA . THR A 1 90 ? 24.594 12.188 0.615 1 98.81 90 THR A CA 1
ATOM 728 C C . THR A 1 90 ? 25.141 10.773 0.452 1 98.81 90 THR A C 1
ATOM 730 O O . THR A 1 90 ? 24.391 9.852 0.131 1 98.81 90 THR A O 1
ATOM 733 N N . GLU A 1 91 ? 26.484 10.633 0.668 1 98.75 91 GLU A N 1
ATOM 734 C CA . GLU A 1 91 ? 27.078 9.297 0.655 1 98.75 91 GLU A CA 1
ATOM 735 C C . GLU A 1 91 ? 26.484 8.422 1.754 1 98.75 91 GLU A C 1
ATOM 737 O O . GLU A 1 91 ? 26.266 7.223 1.553 1 98.75 91 GLU A O 1
ATOM 742 N N . GLN A 1 92 ? 26.188 9.023 2.859 1 98.62 92 GLN A N 1
ATOM 743 C CA . GLN A 1 92 ? 25.547 8.297 3.949 1 98.62 92 GLN A CA 1
ATOM 744 C C . GLN A 1 92 ? 24.141 7.836 3.549 1 98.62 92 GLN A C 1
ATOM 746 O O . GLN A 1 92 ? 23.719 6.734 3.908 1 98.62 92 GLN A O 1
ATOM 751 N N . GLY A 1 93 ? 23.453 8.672 2.854 1 98.75 93 GLY A N 1
ATOM 752 C CA . GLY A 1 93 ? 22.141 8.305 2.34 1 98.75 93 GLY A CA 1
ATOM 753 C C . GLY A 1 93 ? 22.188 7.156 1.35 1 98.75 93 GLY A C 1
ATOM 754 O O . GLY A 1 93 ? 21.359 6.242 1.407 1 98.75 93 GLY A O 1
ATOM 755 N N . LYS A 1 94 ? 23.141 7.207 0.488 1 98.75 94 LYS A N 1
ATOM 756 C CA . LYS A 1 94 ? 23.328 6.137 -0.487 1 98.75 94 LYS A CA 1
ATOM 757 C C . LYS A 1 94 ? 23.641 4.812 0.203 1 98.75 94 LYS A C 1
ATOM 759 O O . LYS A 1 94 ? 23.125 3.764 -0.191 1 98.75 94 LYS A O 1
ATOM 764 N N . ASP A 1 95 ? 24.469 4.93 1.185 1 98.69 95 ASP A N 1
ATOM 765 C CA . ASP A 1 95 ? 24.828 3.742 1.951 1 98.69 95 ASP A CA 1
ATOM 766 C C . ASP A 1 95 ? 23.609 3.129 2.633 1 98.69 95 ASP A C 1
ATOM 768 O O . ASP A 1 95 ? 23.469 1.906 2.682 1 98.69 95 ASP A O 1
ATOM 772 N N . LEU A 1 96 ? 22.781 3.939 3.16 1 98.62 96 LEU A N 1
ATOM 773 C CA . LEU A 1 96 ? 21.578 3.461 3.828 1 98.62 96 LEU A CA 1
ATOM 774 C C . LEU A 1 96 ? 20.656 2.752 2.842 1 98.62 96 LEU A C 1
ATOM 776 O O . LEU A 1 96 ? 20.141 1.673 3.139 1 98.62 96 LEU A O 1
ATOM 780 N N . VAL A 1 97 ? 20.5 3.33 1.679 1 98.44 97 VAL A N 1
ATOM 781 C CA . VAL A 1 97 ? 19.656 2.715 0.654 1 98.44 97 VAL A CA 1
ATOM 782 C C . VAL A 1 97 ? 20.203 1.336 0.295 1 98.44 97 VAL A C 1
ATOM 784 O O . VAL A 1 97 ? 19.453 0.364 0.212 1 98.44 97 VAL A O 1
ATOM 787 N N . ALA A 1 98 ? 21.469 1.316 0.122 1 98.5 98 ALA A N 1
ATOM 788 C CA . ALA A 1 98 ? 22.109 0.054 -0.234 1 98.5 98 ALA A CA 1
ATOM 789 C C . ALA A 1 98 ? 21.891 -0.996 0.853 1 98.5 98 ALA A C 1
ATOM 791 O O . ALA A 1 98 ? 21.609 -2.158 0.554 1 98.5 98 ALA A O 1
ATOM 792 N N . LYS A 1 99 ? 22.047 -0.586 2.07 1 98.44 99 LYS A N 1
ATOM 793 C CA . LYS A 1 99 ? 21.859 -1.479 3.211 1 98.44 99 LYS A CA 1
ATOM 794 C C . LYS A 1 99 ? 20.422 -1.999 3.271 1 98.44 99 LYS A C 1
ATOM 796 O O . LYS A 1 99 ? 20.203 -3.195 3.469 1 98.44 99 LYS A O 1
ATOM 801 N N . MET A 1 100 ? 19.5 -1.153 3.135 1 98.12 100 MET A N 1
ATOM 802 C CA . MET A 1 100 ? 18.094 -1.521 3.199 1 98.12 100 MET A CA 1
ATOM 803 C C . MET A 1 100 ? 17.719 -2.439 2.041 1 98.12 100 MET A C 1
ATOM 805 O O . MET A 1 100 ? 17.031 -3.445 2.236 1 98.12 100 MET A O 1
ATOM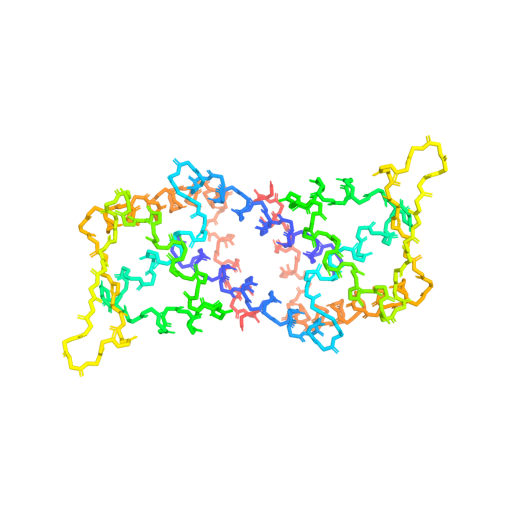 809 N N . GLU A 1 101 ? 18.203 -2.117 0.83 1 97 101 GLU A N 1
ATOM 810 C CA . GLU A 1 101 ? 17.953 -2.971 -0.325 1 97 101 GLU A CA 1
ATOM 811 C C . GLU A 1 101 ? 18.594 -4.34 -0.155 1 97 101 GLU A C 1
ATOM 813 O O . GLU A 1 101 ? 18.047 -5.355 -0.585 1 97 101 GLU A O 1
ATOM 818 N N . GLY A 1 102 ? 19.734 -4.332 0.424 1 97.62 102 GLY A N 1
ATOM 819 C CA . GLY A 1 102 ? 20.406 -5.586 0.722 1 97.62 102 GLY A CA 1
ATOM 820 C C . GLY A 1 102 ? 19.641 -6.457 1.699 1 97.62 102 GLY A C 1
ATOM 821 O O . GLY A 1 102 ? 19.531 -7.668 1.51 1 97.62 102 GLY A O 1
ATOM 822 N N . ALA A 1 103 ? 19.094 -5.84 2.73 1 98 103 ALA A N 1
ATOM 823 C CA . ALA A 1 103 ? 18.297 -6.559 3.721 1 98 103 ALA A CA 1
ATOM 824 C C . ALA A 1 103 ? 17.031 -7.145 3.09 1 98 103 ALA A C 1
ATOM 826 O O . ALA A 1 103 ? 16.656 -8.281 3.379 1 98 103 ALA A O 1
ATOM 827 N N . LYS A 1 104 ? 16.422 -6.379 2.266 1 96.81 104 LYS A N 1
ATOM 828 C CA . LYS A 1 104 ? 15.242 -6.852 1.529 1 96.81 104 LYS A CA 1
ATOM 829 C C . LYS A 1 104 ? 15.594 -8.047 0.65 1 96.81 104 LYS A C 1
ATOM 831 O O . LYS A 1 104 ? 14.875 -9.047 0.641 1 96.81 104 LYS A O 1
ATOM 836 N N . LYS A 1 105 ? 16.688 -7.938 -0.079 1 96.75 105 LYS A N 1
ATOM 837 C CA . LYS A 1 105 ? 17.125 -9.016 -0.963 1 96.75 105 LYS A CA 1
ATOM 838 C C . LYS A 1 105 ? 17.406 -10.297 -0.178 1 96.75 105 LYS A C 1
ATOM 840 O O . LYS A 1 105 ? 17.016 -11.383 -0.607 1 96.75 105 LYS A O 1
ATOM 845 N N . GLN A 1 106 ? 18.031 -10.133 0.908 1 97.38 106 GLN A N 1
ATOM 846 C CA . GLN A 1 106 ? 18.328 -11.289 1.751 1 97.38 106 GLN A CA 1
ATOM 847 C C . GLN A 1 106 ? 17.047 -11.945 2.252 1 97.38 106 GLN A C 1
ATOM 849 O O . GLN A 1 106 ? 16.922 -13.172 2.24 1 97.38 106 GLN A O 1
ATOM 854 N N . TYR A 1 107 ? 16.141 -11.156 2.717 1 97.44 107 TYR A N 1
ATOM 855 C CA . TYR A 1 107 ? 14.859 -11.656 3.18 1 97.44 107 TYR A CA 1
ATOM 856 C C . TYR A 1 107 ? 14.141 -12.422 2.076 1 97.44 107 TYR A C 1
ATOM 858 O O . TYR A 1 107 ? 13.672 -13.539 2.295 1 97.44 107 TYR A O 1
ATOM 866 N N . LEU A 1 108 ? 14.102 -11.828 0.868 1 96.38 108 LEU A N 1
ATOM 867 C CA . LEU A 1 108 ? 13.391 -12.453 -0.244 1 96.38 108 LEU A CA 1
ATOM 868 C C . LEU A 1 108 ? 14.07 -13.758 -0.661 1 96.38 108 LEU A C 1
ATOM 870 O O . LEU A 1 108 ? 13.398 -14.719 -1.029 1 96.38 108 LEU A O 1
ATOM 874 N N . GLN A 1 109 ? 15.375 -13.719 -0.63 1 95.69 109 GLN A N 1
ATOM 875 C CA . GLN A 1 109 ? 16.109 -14.945 -0.934 1 95.69 109 GLN A CA 1
ATOM 876 C C . GLN A 1 109 ? 15.75 -16.062 0.032 1 95.69 109 GLN A C 1
ATOM 878 O O . GLN A 1 109 ? 15.508 -17.203 -0.388 1 95.69 109 GLN A O 1
ATOM 883 N N . GLU A 1 110 ? 15.664 -15.703 1.288 1 95.88 110 GLU A N 1
ATOM 884 C CA . GLU A 1 110 ? 15.312 -16.688 2.305 1 95.88 110 GLU A CA 1
ATOM 885 C C . GLU A 1 110 ? 13.875 -17.172 2.123 1 95.88 110 GLU A C 1
ATOM 887 O O . GLU A 1 110 ? 13.602 -18.375 2.232 1 95.88 110 GLU A O 1
ATOM 892 N N . ARG A 1 111 ? 12.984 -16.281 1.857 1 94.56 111 ARG A N 1
ATOM 893 C CA . ARG A 1 111 ? 11.57 -16.609 1.708 1 94.56 111 ARG A CA 1
ATOM 894 C C . ARG A 1 111 ? 11.336 -17.484 0.471 1 94.56 111 ARG A C 1
ATOM 896 O O . ARG A 1 111 ? 10.625 -18.484 0.532 1 94.56 111 ARG A O 1
ATOM 903 N N . PHE A 1 112 ? 11.984 -17.125 -0.636 1 95.12 112 PHE A N 1
ATOM 904 C CA . PHE A 1 112 ? 11.75 -17.812 -1.906 1 95.12 112 PHE A CA 1
ATOM 905 C C . PHE A 1 112 ? 12.539 -19.109 -1.983 1 95.12 112 PHE A C 1
ATOM 907 O O . PHE A 1 112 ? 12.273 -19.953 -2.844 1 95.12 112 PHE A O 1
ATOM 914 N N . SER A 1 113 ? 13.484 -19.281 -1.111 1 94.06 113 SER A N 1
ATOM 915 C CA . SER A 1 113 ? 14.266 -20.516 -1.082 1 94.06 113 SER A CA 1
ATOM 916 C C . SER A 1 113 ? 13.406 -21.703 -0.717 1 94.06 113 SER A C 1
ATOM 918 O O . SER A 1 113 ? 13.812 -22.859 -0.905 1 94.06 113 SER A O 1
ATOM 920 N N . THR A 1 114 ? 12.219 -21.469 -0.189 1 94.19 114 THR A N 1
ATOM 921 C CA . THR A 1 114 ? 11.281 -22.531 0.128 1 94.19 114 THR A CA 1
ATOM 922 C C . THR A 1 114 ? 10.68 -23.125 -1.146 1 94.19 114 THR A C 1
ATOM 924 O O . THR A 1 114 ? 10.062 -24.188 -1.112 1 94.19 114 THR A O 1
ATOM 927 N N . LEU A 1 115 ? 10.867 -22.5 -2.258 1 95.69 115 LEU A N 1
ATOM 928 C CA . LEU A 1 115 ? 10.352 -22.922 -3.551 1 95.69 115 LEU A CA 1
ATOM 929 C C . LEU A 1 115 ? 11.414 -23.672 -4.344 1 95.69 115 LEU A C 1
ATOM 931 O O . LEU A 1 115 ? 12.586 -23.297 -4.32 1 95.69 115 LEU A O 1
ATOM 935 N N . SER A 1 116 ? 11 -24.734 -5.051 1 95.5 116 SER A N 1
ATOM 936 C CA . SER A 1 116 ? 11.891 -25.391 -6.004 1 95.5 116 SER A CA 1
ATOM 937 C C . SER A 1 116 ? 12.141 -24.5 -7.223 1 95.5 116 SER A C 1
ATOM 939 O O . SER A 1 116 ? 11.398 -23.562 -7.477 1 95.5 116 SER A O 1
ATOM 941 N N . GLU A 1 117 ? 13.203 -24.844 -7.934 1 95.19 117 GLU A N 1
ATOM 942 C CA . GLU A 1 117 ? 13.492 -24.109 -9.164 1 95.19 117 GLU A CA 1
ATOM 943 C C . GLU A 1 117 ? 12.312 -24.172 -10.133 1 95.19 117 GLU A C 1
ATOM 945 O O . GLU A 1 117 ? 12.008 -23.188 -10.797 1 95.19 117 GLU A O 1
ATOM 950 N N . GLU A 1 118 ? 11.711 -25.297 -10.172 1 95.56 118 GLU A N 1
ATOM 951 C CA . GLU A 1 118 ? 10.547 -25.469 -11.039 1 95.56 118 GLU A CA 1
ATOM 952 C C . GLU A 1 118 ? 9.391 -24.578 -10.594 1 95.56 118 GLU A C 1
ATOM 954 O O . GLU A 1 118 ? 8.758 -23.922 -11.422 1 95.56 118 GLU A O 1
ATOM 959 N N . GLU A 1 119 ? 9.117 -24.547 -9.344 1 95.06 119 GLU A N 1
ATOM 960 C CA . GLU A 1 119 ? 8.055 -23.703 -8.797 1 95.06 119 GLU A CA 1
ATOM 961 C C . GLU A 1 119 ? 8.328 -22.219 -9.062 1 95.06 119 GLU A C 1
ATOM 963 O O . GLU A 1 119 ? 7.406 -21.469 -9.398 1 95.06 119 GLU A O 1
ATOM 968 N N . MET A 1 120 ? 9.539 -21.859 -8.961 1 95.69 120 MET A N 1
ATOM 969 C CA . MET A 1 120 ? 9.922 -20.484 -9.211 1 95.69 120 MET A CA 1
ATOM 970 C C . MET A 1 120 ? 9.68 -20.109 -10.672 1 95.69 120 MET A C 1
ATOM 972 O O . MET A 1 120 ? 9.141 -19.031 -10.961 1 95.69 120 MET A O 1
ATOM 976 N N . ASN A 1 121 ? 10.031 -21.016 -11.484 1 95.75 121 ASN A N 1
ATOM 977 C CA . ASN A 1 121 ? 9.844 -20.75 -12.914 1 95.75 121 ASN A CA 1
ATOM 978 C C . ASN A 1 121 ? 8.367 -20.656 -13.273 1 95.75 121 ASN A C 1
ATOM 980 O O . ASN A 1 121 ? 7.977 -19.812 -14.086 1 95.75 121 ASN A O 1
ATOM 984 N N . ILE A 1 122 ? 7.598 -21.484 -12.688 1 95.44 122 ILE A N 1
ATOM 985 C CA . ILE A 1 122 ? 6.16 -21.453 -12.938 1 95.44 122 ILE A CA 1
ATOM 986 C C . ILE A 1 122 ? 5.562 -20.156 -12.422 1 95.44 122 ILE A C 1
ATOM 988 O O . ILE A 1 122 ? 4.734 -19.531 -13.094 1 95.44 122 ILE A O 1
ATOM 992 N N . MET A 1 123 ? 5.996 -19.734 -11.258 1 94.38 123 MET A N 1
ATOM 993 C CA . MET A 1 123 ? 5.516 -18.484 -10.68 1 94.38 123 MET A CA 1
ATOM 994 C C . MET A 1 123 ? 5.875 -17.297 -11.578 1 94.38 123 MET A C 1
ATOM 996 O O . MET A 1 123 ? 5.055 -16.406 -11.781 1 94.38 123 MET A O 1
ATOM 1000 N N . ILE A 1 124 ? 7.047 -17.344 -12.086 1 96.31 124 ILE A N 1
ATOM 1001 C CA . ILE A 1 124 ? 7.48 -16.297 -13 1 96.31 124 ILE A CA 1
ATOM 1002 C C . ILE A 1 124 ? 6.57 -16.266 -14.219 1 96.31 124 ILE A C 1
ATOM 1004 O O . ILE A 1 124 ? 6.078 -15.203 -14.609 1 96.31 124 ILE A O 1
ATOM 1008 N N . SER A 1 125 ? 6.316 -17.422 -14.75 1 96.06 125 SER A N 1
ATOM 1009 C CA . SER A 1 125 ? 5.488 -17.531 -15.945 1 96.06 125 SER A CA 1
ATOM 1010 C C . SER A 1 125 ? 4.07 -17.031 -15.688 1 96.06 125 SER A C 1
ATOM 1012 O O . SER A 1 125 ? 3.514 -16.266 -16.484 1 96.06 125 SER A O 1
ATOM 1014 N N . ILE A 1 126 ? 3.523 -17.422 -14.602 1 95.19 126 ILE A N 1
ATOM 1015 C CA . ILE A 1 126 ? 2.16 -17.047 -14.242 1 95.19 126 ILE A CA 1
ATOM 1016 C C . ILE A 1 126 ? 2.088 -15.539 -13.984 1 95.19 126 ILE A C 1
ATOM 1018 O O . ILE A 1 126 ? 1.154 -14.875 -14.43 1 95.19 126 ILE A O 1
ATOM 1022 N N . SER A 1 127 ? 3.08 -15.016 -13.25 1 95.31 127 SER A N 1
ATOM 1023 C CA . SER A 1 127 ? 3.115 -13.586 -12.961 1 95.31 127 SER A CA 1
ATOM 1024 C C . SER A 1 127 ? 3.178 -12.758 -14.242 1 95.31 127 SER A C 1
ATOM 1026 O O . SER A 1 127 ? 2.527 -11.719 -14.344 1 95.31 127 SER A O 1
ATOM 1028 N N . LYS A 1 128 ? 3.887 -13.211 -15.195 1 95.56 128 LYS A N 1
ATOM 1029 C CA . LYS A 1 128 ? 4.027 -12.5 -16.453 1 95.56 128 LYS A CA 1
ATOM 1030 C C . LYS A 1 128 ? 2.689 -12.398 -17.188 1 95.56 128 LYS A C 1
ATOM 1032 O O . LYS A 1 128 ? 2.402 -11.383 -17.828 1 95.56 128 LYS A O 1
ATOM 1037 N N . LYS A 1 129 ? 1.865 -13.383 -17.016 1 95.12 129 LYS A N 1
ATOM 1038 C CA . LYS A 1 129 ? 0.547 -13.383 -17.656 1 95.12 129 LYS A CA 1
ATOM 1039 C C . LYS A 1 129 ? -0.37 -12.352 -17.016 1 95.12 129 LYS A C 1
ATOM 1041 O O . LYS A 1 129 ? -1.37 -11.945 -17.609 1 95.12 129 LYS A O 1
ATOM 1046 N N . LEU A 1 130 ? -0.039 -12.008 -15.797 1 94.06 130 LEU A N 1
ATOM 1047 C CA . LEU A 1 130 ? -0.938 -11.148 -15.031 1 94.06 130 LEU A CA 1
ATOM 1048 C C . LEU A 1 130 ? -0.424 -9.711 -15 1 94.06 130 LEU A C 1
ATOM 1050 O O . LEU A 1 130 ? -1.024 -8.852 -14.359 1 94.06 130 LEU A O 1
ATOM 1054 N N . ILE A 1 131 ? 0.741 -9.453 -15.586 1 91.25 131 ILE A N 1
ATOM 1055 C CA . ILE A 1 131 ? 1.317 -8.117 -15.688 1 91.25 131 ILE A CA 1
ATOM 1056 C C . ILE A 1 131 ? 0.791 -7.426 -16.938 1 91.25 131 ILE A C 1
ATOM 1058 O O . ILE A 1 131 ? 0.392 -6.258 -16.891 1 91.25 131 ILE A O 1
ATOM 1062 N N . MET B 1 1 ? 16.578 -15.406 -8.695 1 82.25 1 MET B N 1
ATOM 1063 C CA . MET B 1 1 ? 15.859 -14.812 -7.566 1 82.25 1 MET B CA 1
ATOM 1064 C C . MET B 1 1 ? 15.43 -13.383 -7.891 1 82.25 1 MET B C 1
ATOM 1066 O O . MET B 1 1 ? 14.273 -13.016 -7.684 1 82.25 1 MET B O 1
ATOM 1070 N N . GLU B 1 2 ? 16.281 -12.648 -8.641 1 87.5 2 GLU B N 1
ATOM 1071 C CA . GLU B 1 2 ? 15.984 -11.266 -8.984 1 87.5 2 GLU B CA 1
ATOM 1072 C C . GLU B 1 2 ? 14.82 -11.18 -9.969 1 87.5 2 GLU B C 1
ATOM 1074 O O . GLU B 1 2 ? 13.906 -10.375 -9.789 1 87.5 2 GLU B O 1
ATOM 1079 N N . GLU B 1 3 ? 14.836 -12.102 -10.852 1 91.81 3 GLU B N 1
ATOM 1080 C CA . GLU B 1 3 ? 13.742 -12.109 -11.82 1 91.81 3 GLU B CA 1
ATOM 1081 C C . GLU B 1 3 ? 12.414 -12.438 -11.148 1 91.81 3 GLU B C 1
ATOM 1083 O O . GLU B 1 3 ? 11.391 -11.82 -11.453 1 91.81 3 GLU B O 1
ATOM 1088 N N . LEU B 1 4 ? 12.406 -13.375 -10.25 1 94 4 LEU B N 1
ATOM 1089 C CA . LEU B 1 4 ? 11.195 -13.789 -9.547 1 94 4 LEU B CA 1
ATOM 1090 C C . LEU B 1 4 ? 10.617 -12.641 -8.734 1 94 4 LEU B C 1
ATOM 1092 O O . LEU B 1 4 ? 9.438 -12.305 -8.875 1 94 4 LEU B O 1
ATOM 1096 N N . SER B 1 5 ? 11.5 -12.047 -7.934 1 94.88 5 SER B N 1
ATOM 1097 C CA . SER B 1 5 ? 11.039 -10.945 -7.086 1 94.88 5 SER B CA 1
ATOM 1098 C C . SER B 1 5 ? 10.508 -9.789 -7.926 1 94.88 5 SER B C 1
ATOM 1100 O O . SER B 1 5 ? 9.445 -9.242 -7.629 1 94.88 5 SER B O 1
ATOM 1102 N N . THR B 1 6 ? 11.156 -9.484 -9.031 1 94.62 6 THR B N 1
ATOM 1103 C CA . THR B 1 6 ? 10.766 -8.391 -9.906 1 94.62 6 THR B CA 1
ATOM 1104 C C . THR B 1 6 ? 9.398 -8.672 -10.531 1 94.62 6 THR B C 1
ATOM 1106 O O . THR B 1 6 ? 8.523 -7.797 -10.539 1 94.62 6 THR B O 1
ATOM 1109 N N . ASN B 1 7 ? 9.195 -9.836 -10.977 1 95.19 7 ASN B N 1
ATOM 1110 C CA . ASN B 1 7 ? 7.949 -10.188 -11.641 1 95.19 7 ASN B CA 1
ATOM 1111 C C . ASN B 1 7 ? 6.785 -10.258 -10.656 1 95.19 7 ASN B C 1
ATOM 1113 O O . ASN B 1 7 ? 5.688 -9.773 -10.945 1 95.19 7 ASN B O 1
ATOM 1117 N N . VAL B 1 8 ? 7.02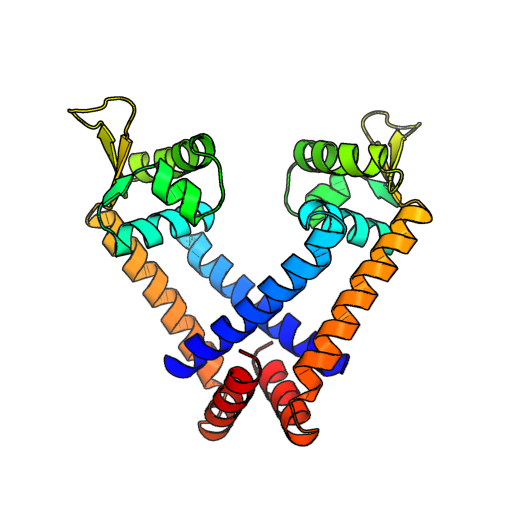 -10.859 -9.531 1 94.06 8 VAL B N 1
ATOM 1118 C CA . VAL B 1 8 ? 5.973 -11.008 -8.523 1 94.06 8 VAL B CA 1
ATOM 1119 C C . VAL B 1 8 ? 5.516 -9.633 -8.047 1 94.06 8 VAL B C 1
ATOM 1121 O O . VAL B 1 8 ? 4.312 -9.359 -7.984 1 94.06 8 VAL B O 1
ATOM 1124 N N . PHE B 1 9 ? 6.457 -8.727 -7.82 1 95.12 9 PHE B N 1
ATOM 1125 C CA . PHE B 1 9 ? 6.102 -7.398 -7.332 1 95.12 9 PHE B CA 1
ATOM 1126 C C . PHE B 1 9 ? 5.48 -6.562 -8.445 1 95.12 9 PHE B C 1
ATOM 1128 O O . PHE B 1 9 ? 4.602 -5.738 -8.188 1 95.12 9 PHE B O 1
ATOM 1135 N N . ALA B 1 10 ? 5.949 -6.762 -9.648 1 96 10 ALA B N 1
ATOM 1136 C CA . ALA B 1 10 ? 5.309 -6.082 -10.773 1 96 10 ALA B CA 1
ATOM 1137 C C . ALA B 1 10 ? 3.855 -6.527 -10.922 1 96 10 ALA B C 1
ATOM 1139 O O . ALA B 1 10 ? 2.975 -5.707 -11.195 1 96 10 ALA B O 1
ATOM 1140 N N . MET B 1 11 ? 3.604 -7.777 -10.75 1 95.75 11 MET B N 1
ATOM 1141 C CA . MET B 1 11 ? 2.242 -8.305 -10.797 1 95.75 11 MET B CA 1
ATOM 1142 C C . MET B 1 11 ? 1.373 -7.664 -9.719 1 95.75 11 MET B C 1
ATOM 1144 O O . MET B 1 11 ? 0.26 -7.215 -10.008 1 95.75 11 MET B O 1
ATOM 1148 N N . PHE B 1 12 ? 1.881 -7.648 -8.555 1 95.56 12 PHE B N 1
ATOM 1149 C CA . PHE B 1 12 ? 1.137 -7.051 -7.453 1 95.56 12 PHE B CA 1
ATOM 1150 C C . PHE B 1 12 ? 0.846 -5.578 -7.73 1 95.56 12 PHE B C 1
ATOM 1152 O O . PHE B 1 12 ? -0.264 -5.105 -7.484 1 95.56 12 PHE B O 1
ATOM 1159 N N . ARG B 1 13 ? 1.84 -4.906 -8.195 1 94.62 13 ARG B N 1
ATOM 1160 C CA . ARG B 1 13 ? 1.671 -3.492 -8.508 1 94.62 13 ARG B CA 1
ATOM 1161 C C . ARG B 1 13 ? 0.557 -3.289 -9.531 1 94.62 13 ARG B C 1
ATOM 1163 O O . ARG B 1 13 ? -0.278 -2.395 -9.375 1 94.62 13 ARG B O 1
ATOM 1170 N N . THR B 1 14 ? 0.575 -4.074 -10.547 1 96.81 14 THR B N 1
ATOM 1171 C CA . THR B 1 14 ? -0.431 -3.977 -11.594 1 96.81 14 THR B CA 1
ATOM 1172 C C . THR B 1 14 ? -1.829 -4.211 -11.031 1 96.81 14 THR B C 1
ATOM 1174 O O . THR B 1 14 ? -2.742 -3.418 -11.273 1 96.81 14 THR B O 1
ATOM 1177 N N . LEU B 1 15 ? -2.023 -5.27 -10.266 1 96.25 15 LEU B N 1
ATOM 1178 C CA . LEU B 1 15 ? -3.318 -5.59 -9.672 1 96.25 15 LEU B CA 1
ATOM 1179 C C . LEU B 1 15 ? -3.771 -4.48 -8.727 1 96.25 15 LEU B C 1
ATOM 1181 O O . LEU B 1 15 ? -4.93 -4.055 -8.773 1 96.25 15 LEU B O 1
ATOM 1185 N N . ARG B 1 16 ? -2.879 -4.074 -7.918 1 94.69 16 ARG B N 1
ATOM 1186 C CA . ARG B 1 16 ? -3.18 -3.023 -6.953 1 94.69 16 ARG B CA 1
ATOM 1187 C C . ARG B 1 16 ? -3.578 -1.731 -7.656 1 94.69 16 ARG B C 1
ATOM 1189 O O . ARG B 1 16 ? -4.551 -1.081 -7.27 1 94.69 16 ARG B O 1
ATOM 1196 N N . ASN B 1 17 ? -2.771 -1.362 -8.703 1 96 17 ASN B N 1
ATOM 1197 C CA . ASN B 1 17 ? -3.07 -0.148 -9.453 1 96 17 ASN B CA 1
ATOM 1198 C C . ASN B 1 17 ? -4.438 -0.227 -10.125 1 96 17 ASN B C 1
ATOM 1200 O O . ASN B 1 17 ? -5.207 0.737 -10.094 1 96 17 ASN B O 1
ATOM 1204 N N . ASP B 1 18 ? -4.75 -1.304 -10.742 1 97.19 18 ASP B N 1
ATOM 1205 C CA . ASP B 1 18 ? -6.039 -1.482 -11.406 1 97.19 18 ASP B CA 1
ATOM 1206 C C . ASP B 1 18 ? -7.191 -1.405 -10.406 1 97.19 18 ASP B C 1
ATOM 1208 O O . ASP B 1 18 ? -8.195 -0.74 -10.656 1 97.19 18 ASP B O 1
ATOM 1212 N N . ILE B 1 19 ? -7.035 -2.004 -9.328 1 96.75 19 ILE B N 1
ATOM 1213 C CA . ILE B 1 19 ? -8.07 -1.98 -8.297 1 96.75 19 ILE B CA 1
ATOM 1214 C C . ILE B 1 19 ? -8.219 -0.562 -7.75 1 96.75 19 ILE B C 1
ATOM 1216 O O . ILE B 1 19 ? -9.336 -0.105 -7.5 1 96.75 19 ILE B O 1
ATOM 1220 N N . GLY B 1 20 ? -7.086 0.082 -7.559 1 96.12 20 GLY B N 1
ATOM 1221 C CA . GLY B 1 20 ? -7.133 1.482 -7.172 1 96.12 20 GLY B CA 1
ATOM 1222 C C . GLY B 1 20 ? -7.938 2.34 -8.125 1 96.12 20 GLY B C 1
ATOM 1223 O O . GLY B 1 20 ? -8.734 3.178 -7.699 1 96.12 20 GLY B O 1
ATOM 1224 N N . LYS B 1 21 ? -7.715 2.137 -9.375 1 96.44 21 LYS B N 1
ATOM 1225 C CA . LYS B 1 21 ? -8.453 2.877 -10.391 1 96.44 21 LYS B CA 1
ATOM 1226 C C . LYS B 1 21 ? -9.945 2.553 -10.336 1 96.44 21 LYS B C 1
ATOM 1228 O O . LYS B 1 21 ? -10.789 3.445 -10.469 1 96.44 21 LYS B O 1
ATOM 1233 N N . ILE B 1 22 ? -10.258 1.358 -10.172 1 97 22 ILE B N 1
ATOM 1234 C CA . ILE B 1 22 ? -11.641 0.924 -10.078 1 97 22 ILE B CA 1
ATOM 1235 C C . ILE B 1 22 ? -12.312 1.596 -8.875 1 97 22 ILE B C 1
ATOM 1237 O O . ILE B 1 22 ? -13.391 2.189 -9.016 1 97 22 ILE B O 1
ATOM 1241 N N . PHE B 1 23 ? -11.648 1.584 -7.773 1 96.88 23 PHE B N 1
ATOM 1242 C CA . PHE B 1 23 ? -12.227 2.133 -6.551 1 96.88 23 PHE B CA 1
ATOM 1243 C C . PHE B 1 23 ? -12.297 3.654 -6.621 1 96.88 23 PHE B C 1
ATOM 1245 O O . PHE B 1 23 ? -13.234 4.262 -6.102 1 96.88 23 PHE B O 1
ATOM 1252 N N . GLY B 1 24 ? -11.266 4.16 -7.27 1 95.62 24 GLY B N 1
ATOM 1253 C CA . GLY B 1 24 ? -11.219 5.609 -7.418 1 95.62 24 GLY B CA 1
ATOM 1254 C C . GLY B 1 24 ? -12.438 6.176 -8.117 1 95.62 24 GLY B C 1
ATOM 1255 O O . GLY B 1 24 ? -12.742 7.363 -7.98 1 95.62 24 GLY B O 1
ATOM 1256 N N . GLY B 1 25 ? -13.086 5.406 -8.906 1 95.31 25 GLY B N 1
ATOM 1257 C CA . GLY B 1 25 ? -14.32 5.816 -9.562 1 95.31 25 GLY B CA 1
ATOM 1258 C C . GLY B 1 25 ? -15.492 5.934 -8.609 1 95.31 25 GLY B C 1
ATOM 1259 O O . GLY B 1 25 ? -16.547 6.477 -8.969 1 95.31 25 GLY B O 1
ATOM 1260 N N . TYR B 1 26 ? -15.344 5.453 -7.387 1 96.19 26 TYR B N 1
ATOM 1261 C CA . TYR B 1 26 ? -16.391 5.488 -6.379 1 96.19 26 TYR B CA 1
ATOM 1262 C C . TYR B 1 26 ? -16.016 6.418 -5.23 1 96.19 26 TYR B C 1
ATOM 1264 O O . TYR B 1 26 ? -16.641 7.465 -5.035 1 96.19 26 TYR B O 1
ATOM 1272 N N . ILE B 1 27 ? -15.062 6.141 -4.516 1 95.94 27 ILE B N 1
ATOM 1273 C CA . ILE B 1 27 ? -14.539 6.922 -3.4 1 95.94 27 ILE B CA 1
ATOM 1274 C C . ILE B 1 27 ? -13.055 6.637 -3.223 1 95.94 27 ILE B C 1
ATOM 1276 O O . ILE B 1 27 ? -12.562 5.586 -3.646 1 95.94 27 ILE B O 1
ATOM 1280 N N . PRO B 1 28 ? -12.375 7.543 -2.562 1 94.94 28 PRO B N 1
ATOM 1281 C CA . PRO B 1 28 ? -10.953 7.316 -2.305 1 94.94 28 PRO B CA 1
ATOM 1282 C C . PRO B 1 28 ? -10.703 6.121 -1.391 1 94.94 28 PRO B C 1
ATOM 1284 O O . PRO B 1 28 ? -11.547 5.789 -0.554 1 94.94 28 PRO B O 1
ATOM 1287 N N . TRP B 1 29 ? -9.508 5.562 -1.49 1 94.31 29 TRP B N 1
ATOM 1288 C CA . TRP B 1 29 ? -9.141 4.363 -0.75 1 94.31 29 TRP B CA 1
ATOM 1289 C C . TRP B 1 29 ? -9.242 4.594 0.754 1 94.31 29 TRP B C 1
ATOM 1291 O O . TRP B 1 29 ? -9.75 3.738 1.485 1 94.31 29 TRP B O 1
ATOM 1301 N N . ASN B 1 30 ? -8.773 5.793 1.241 1 94.5 30 ASN B N 1
ATOM 1302 C CA . ASN B 1 30 ? -8.781 6.086 2.67 1 94.5 30 ASN B CA 1
ATOM 1303 C C . ASN B 1 30 ? -10.203 6.133 3.227 1 94.5 30 ASN B C 1
ATOM 1305 O O . ASN B 1 30 ? -10.422 5.855 4.406 1 94.5 30 ASN B O 1
ATOM 1309 N N . GLU B 1 31 ? -11.047 6.473 2.408 1 97.5 31 GLU B N 1
ATOM 1310 C CA . GLU B 1 31 ? -12.453 6.438 2.799 1 97.5 31 GLU B CA 1
ATOM 1311 C C . GLU B 1 31 ? -12.992 5.008 2.783 1 97.5 31 GLU B C 1
ATOM 1313 O O . GLU B 1 31 ? -13.688 4.594 3.713 1 97.5 31 GLU B O 1
ATOM 1318 N N . PHE B 1 32 ? -12.648 4.27 1.79 1 97.75 32 PHE B N 1
ATOM 1319 C CA . PHE B 1 32 ? -13.133 2.906 1.626 1 97.75 32 PHE B CA 1
ATOM 1320 C C . PHE B 1 32 ? -12.734 2.041 2.814 1 97.75 32 PHE B C 1
ATOM 1322 O O . PHE B 1 32 ? -13.523 1.232 3.299 1 97.75 32 PHE B O 1
ATOM 1329 N N . ILE B 1 33 ? -11.555 2.186 3.229 1 97.25 33 ILE B N 1
ATOM 1330 C CA . ILE B 1 33 ? -11.062 1.325 4.301 1 97.25 33 ILE B CA 1
ATOM 1331 C C . ILE B 1 33 ? -11.883 1.555 5.566 1 97.25 33 ILE B C 1
ATOM 1333 O O . ILE B 1 33 ? -12.164 0.614 6.312 1 97.25 33 ILE B O 1
ATOM 1337 N N . VAL B 1 34 ? -12.219 2.744 5.816 1 98.12 34 VAL B N 1
ATOM 1338 C CA . VAL B 1 34 ? -13.062 3.049 6.965 1 98.12 34 VAL B CA 1
ATOM 1339 C C . VAL B 1 34 ? -14.43 2.387 6.789 1 98.12 34 VAL B C 1
ATOM 1341 O O . VAL B 1 34 ? -14.938 1.743 7.707 1 98.12 34 VAL B O 1
ATOM 1344 N N . LEU B 1 35 ? -15.039 2.529 5.625 1 98.5 35 LEU B N 1
ATOM 1345 C CA . LEU B 1 35 ? -16.328 1.915 5.336 1 98.5 35 LEU B CA 1
ATOM 1346 C C . LEU B 1 35 ? -16.266 0.403 5.531 1 98.5 35 LEU B C 1
ATOM 1348 O O . LEU B 1 35 ? -17.219 -0.202 6.035 1 98.5 35 LEU B O 1
ATOM 1352 N N . ARG B 1 36 ? -15.227 -0.117 5.113 1 98 36 ARG B N 1
ATOM 1353 C CA . ARG B 1 36 ? -15.07 -1.563 5.219 1 98 36 ARG B CA 1
ATOM 1354 C C . ARG B 1 36 ? -15.062 -2.01 6.676 1 98 36 ARG B C 1
ATOM 1356 O O . ARG B 1 36 ? -15.656 -3.031 7.02 1 98 36 ARG B O 1
ATOM 1363 N N . ILE B 1 37 ? -14.336 -1.337 7.523 1 98.19 37 ILE B N 1
ATOM 1364 C CA . ILE B 1 37 ? -14.312 -1.642 8.945 1 98.19 37 ILE B CA 1
ATOM 1365 C C . ILE B 1 37 ? -15.734 -1.558 9.516 1 98.19 37 ILE B C 1
ATOM 1367 O O . ILE B 1 37 ? -16.188 -2.479 10.195 1 98.19 37 ILE B O 1
ATOM 1371 N N . LEU B 1 38 ? -16.391 -0.5 9.172 1 98.62 38 LEU B N 1
ATOM 1372 C CA . LEU B 1 38 ? -17.734 -0.281 9.695 1 98.62 38 LEU B CA 1
ATOM 1373 C C . LEU B 1 38 ? -18.719 -1.306 9.133 1 98.62 38 LEU B C 1
ATOM 1375 O O . LEU B 1 38 ? -19.672 -1.691 9.805 1 98.62 38 LEU B O 1
ATOM 1379 N N . ASN B 1 39 ? -18.453 -1.653 7.879 1 98.5 39 ASN B N 1
ATOM 1380 C CA . ASN B 1 39 ? -19.297 -2.678 7.285 1 98.5 39 ASN B CA 1
ATOM 1381 C C . ASN B 1 39 ? -19.219 -3.992 8.055 1 98.5 39 ASN B C 1
ATOM 1383 O O . ASN B 1 39 ? -20.188 -4.75 8.102 1 98.5 39 ASN B O 1
ATOM 1387 N N . ARG B 1 40 ? -18.156 -4.281 8.617 1 97.75 40 ARG B N 1
ATOM 1388 C CA . ARG B 1 40 ? -17.953 -5.48 9.414 1 97.75 40 ARG B CA 1
ATOM 1389 C C . ARG B 1 40 ? -18.562 -5.32 10.805 1 97.75 40 ARG B C 1
ATOM 1391 O O . ARG B 1 40 ? -19.141 -6.262 11.352 1 97.75 40 ARG B O 1
ATOM 1398 N N . THR B 1 41 ? -18.453 -4.125 11.375 1 98.06 41 THR B N 1
ATOM 1399 C CA . THR B 1 41 ? -18.812 -3.936 12.781 1 98.06 41 THR B CA 1
ATOM 1400 C C . THR B 1 41 ? -20.141 -3.201 12.914 1 98.06 41 THR B C 1
ATOM 1402 O O . THR B 1 41 ? -20.703 -3.131 14 1 98.06 41 THR B O 1
ATOM 1405 N N . ASN B 1 42 ? -20.641 -2.645 11.859 1 98.31 42 ASN B N 1
ATOM 1406 C CA . ASN B 1 42 ? -21.844 -1.829 11.781 1 98.31 42 ASN B CA 1
ATOM 1407 C C . ASN B 1 42 ? -21.672 -0.489 12.492 1 98.31 42 ASN B C 1
ATOM 1409 O O . ASN B 1 42 ? -21.938 0.564 11.914 1 98.31 42 ASN B O 1
ATOM 1413 N N . LYS B 1 43 ? -21.266 -0.543 13.711 1 98 43 LYS B N 1
ATOM 1414 C CA . LYS B 1 43 ? -21 0.608 14.57 1 98 43 LYS B CA 1
ATOM 1415 C C . LYS B 1 43 ? -19.688 0.438 15.328 1 98 43 LYS B C 1
ATOM 1417 O O . LYS B 1 43 ? -19.406 -0.65 15.836 1 98 43 LYS B O 1
ATOM 1422 N N . GLU B 1 44 ? -18.875 1.503 15.336 1 98.31 44 GLU B N 1
ATOM 1423 C CA . GLU B 1 44 ? -17.594 1.416 16.031 1 98.31 44 GLU B CA 1
ATOM 1424 C C . GLU B 1 44 ? -17.156 2.777 16.562 1 98.31 44 GLU B C 1
ATOM 1426 O O . GLU B 1 44 ? -17.531 3.814 16.016 1 98.31 44 GLU B O 1
ATOM 1431 N N . MET B 1 45 ? -16.391 2.809 17.641 1 98.06 45 MET B N 1
ATOM 1432 C CA . MET B 1 45 ? -15.812 4.043 18.172 1 98.06 45 MET B CA 1
ATOM 1433 C C . MET B 1 45 ? -14.766 4.609 17.203 1 98.06 45 MET B C 1
ATOM 1435 O O . MET B 1 45 ? -13.984 3.857 16.625 1 98.06 45 MET B O 1
ATOM 1439 N N . VAL B 1 46 ? -14.734 5.898 17.156 1 98.06 46 VAL B N 1
ATOM 1440 C CA . VAL B 1 46 ? -13.703 6.566 16.359 1 98.06 46 VAL B CA 1
ATOM 1441 C C . VAL B 1 46 ? -12.328 6.059 16.781 1 98.06 46 VAL B C 1
ATOM 1443 O O . VAL B 1 46 ? -11.5 5.715 15.93 1 98.06 46 VAL B O 1
ATOM 1446 N N . SER B 1 47 ? -12.141 5.887 18.047 1 97.69 47 SER B N 1
ATOM 1447 C CA . SER B 1 47 ? -10.852 5.484 18.594 1 97.69 47 SER B CA 1
ATOM 1448 C C . SER B 1 47 ? -10.484 4.066 18.172 1 97.69 47 SER B C 1
ATOM 1450 O O . SER B 1 47 ? -9.32 3.773 17.906 1 97.69 47 SER B O 1
ATOM 1452 N N . ARG B 1 48 ? -11.438 3.219 18.078 1 97.88 48 ARG B N 1
ATOM 1453 C CA . ARG B 1 48 ? -11.188 1.84 17.672 1 97.88 48 ARG B CA 1
ATOM 1454 C C . ARG B 1 48 ? -10.836 1.766 16.188 1 97.88 48 ARG B C 1
ATOM 1456 O O . ARG B 1 48 ? -9.945 1.009 15.789 1 97.88 48 ARG B O 1
ATOM 1463 N N . VAL B 1 49 ? -11.547 2.514 15.383 1 98.25 49 VAL B N 1
ATOM 1464 C CA . VAL B 1 49 ? -11.234 2.578 13.961 1 98.25 49 VAL B CA 1
ATOM 1465 C C . VAL B 1 49 ? -9.82 3.115 13.766 1 98.25 49 VAL B C 1
ATOM 1467 O O . VAL B 1 49 ? -9.039 2.557 12.992 1 98.25 49 VAL B O 1
ATOM 1470 N N . ALA B 1 50 ? -9.516 4.16 14.461 1 98 50 ALA B N 1
ATOM 1471 C CA . ALA B 1 50 ? -8.195 4.77 14.398 1 98 50 ALA B CA 1
ATOM 1472 C C . ALA B 1 50 ? -7.105 3.766 14.781 1 98 50 ALA B C 1
ATOM 1474 O O . ALA B 1 50 ? -6.086 3.654 14.094 1 98 50 ALA B O 1
ATOM 1475 N N . ASN B 1 51 ? -7.359 3.006 15.867 1 97.12 51 ASN B N 1
ATOM 1476 C CA . ASN B 1 51 ? -6.422 1.995 16.344 1 97.12 51 ASN B CA 1
ATOM 1477 C C . ASN B 1 51 ? -6.211 0.891 15.312 1 97.12 51 ASN B C 1
ATOM 1479 O O . ASN B 1 51 ? -5.078 0.481 15.055 1 97.12 51 ASN B O 1
ATOM 1483 N N . GLU B 1 52 ? -7.273 0.428 14.742 1 95.88 52 GLU B N 1
ATOM 1484 C CA . GLU B 1 52 ? -7.188 -0.636 13.75 1 95.88 52 GLU B CA 1
ATOM 1485 C C . GLU B 1 52 ? -6.375 -0.192 12.539 1 95.88 52 GLU B C 1
ATOM 1487 O O . GLU B 1 52 ? -5.664 -0.997 11.93 1 95.88 52 GLU B O 1
ATOM 1492 N N . LEU B 1 53 ? -6.477 1.099 12.164 1 95 53 LEU B N 1
ATOM 1493 C CA . LEU B 1 53 ? -5.797 1.61 10.984 1 95 53 LEU B CA 1
ATOM 1494 C C . LEU B 1 53 ? -4.469 2.258 11.352 1 95 53 LEU B C 1
ATOM 1496 O O . LEU B 1 53 ? -3.742 2.742 10.484 1 95 53 LEU B O 1
ATOM 1500 N N . ASN B 1 54 ? -4.133 2.283 12.609 1 92.31 54 ASN B N 1
ATOM 1501 C CA . ASN B 1 54 ? -2.896 2.867 13.117 1 92.31 54 ASN B CA 1
ATOM 1502 C C . ASN B 1 54 ? -2.738 4.32 12.672 1 92.31 54 ASN B C 1
ATOM 1504 O O . ASN B 1 54 ? -1.694 4.699 12.141 1 92.31 54 ASN B O 1
ATOM 1508 N N . VAL B 1 55 ? -3.775 5.152 12.844 1 93.81 55 VAL B N 1
ATOM 1509 C CA . VAL B 1 55 ? -3.793 6.582 12.555 1 93.81 55 VAL B CA 1
ATOM 1510 C C . VAL B 1 55 ? -4.422 7.336 13.727 1 93.81 55 VAL B C 1
ATOM 1512 O O . VAL B 1 55 ? -4.875 6.723 14.695 1 93.81 55 VAL B O 1
ATOM 1515 N N . SER B 1 56 ? -4.395 8.641 13.664 1 95.19 56 SER B N 1
ATOM 1516 C CA . SER B 1 56 ? -4.934 9.469 14.742 1 95.19 56 SER B CA 1
ATOM 1517 C C . SER B 1 56 ? -6.453 9.562 14.656 1 95.19 56 SER B C 1
ATOM 1519 O O . SER B 1 56 ? -7.031 9.414 13.578 1 95.19 56 SER B O 1
ATOM 1521 N N . ASN B 1 57 ? -7.027 9.859 15.797 1 96.44 57 ASN B N 1
ATOM 1522 C CA . ASN B 1 57 ? -8.461 10.133 15.82 1 96.44 57 ASN B CA 1
ATOM 1523 C C . ASN B 1 57 ? -8.82 11.305 14.914 1 96.44 57 ASN B C 1
ATOM 1525 O O . ASN B 1 57 ? -9.867 11.289 14.258 1 96.44 57 ASN B O 1
ATOM 1529 N N . SER B 1 58 ? -8.016 12.266 14.969 1 96.44 58 SER B N 1
ATOM 1530 C CA . SER B 1 58 ? -8.25 13.445 14.141 1 96.44 58 SER B CA 1
ATOM 1531 C C . SER B 1 58 ? -8.297 13.078 12.664 1 96.44 58 SER B C 1
ATOM 1533 O O . SER B 1 58 ? -9.117 13.617 11.906 1 96.44 58 SER B O 1
ATOM 1535 N N . HIS B 1 59 ? -7.434 12.18 12.203 1 95.25 59 HIS B N 1
ATOM 1536 C CA . HIS B 1 59 ? -7.441 11.695 10.828 1 95.25 59 HIS B CA 1
ATOM 1537 C C . HIS B 1 59 ? -8.75 10.992 10.5 1 95.25 59 HIS B C 1
ATOM 1539 O O . HIS B 1 59 ? -9.352 11.234 9.445 1 95.25 59 HIS B O 1
ATOM 1545 N N . ILE B 1 60 ? -9.164 10.141 11.367 1 97.69 60 ILE B N 1
ATOM 1546 C CA . ILE B 1 60 ? -10.414 9.414 11.148 1 97.69 60 ILE B CA 1
ATOM 1547 C C . ILE B 1 60 ? -11.578 10.398 11.078 1 97.69 60 ILE B C 1
ATOM 1549 O O . ILE B 1 60 ? -12.461 10.258 10.234 1 97.69 60 ILE B O 1
ATOM 1553 N 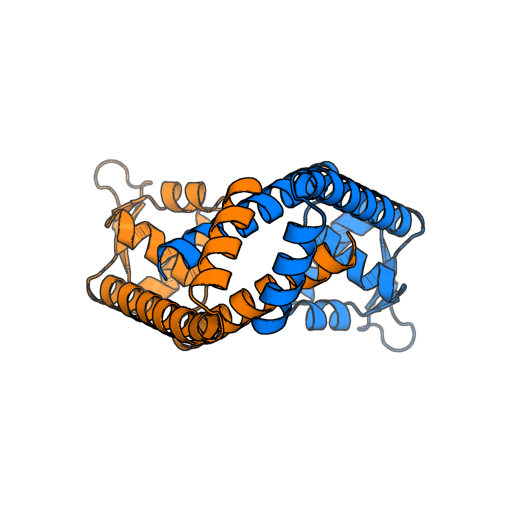N . THR B 1 61 ? -11.602 11.375 11.953 1 96.06 61 THR B N 1
ATOM 1554 C CA . THR B 1 61 ? -12.648 12.391 11.953 1 96.06 61 THR B CA 1
ATOM 1555 C C . THR B 1 61 ? -12.703 13.109 10.609 1 96.06 61 THR B C 1
ATOM 1557 O O . THR B 1 61 ? -13.781 13.273 10.023 1 96.06 61 THR B O 1
ATOM 1560 N N . ALA B 1 62 ? -11.57 13.477 10.148 1 96.5 62 ALA B N 1
ATOM 1561 C CA . ALA B 1 62 ? -11.5 14.18 8.867 1 96.5 62 ALA B CA 1
ATOM 1562 C C . ALA B 1 62 ? -12.016 13.297 7.73 1 96.5 62 ALA B C 1
ATOM 1564 O O . ALA B 1 62 ? -12.805 13.742 6.895 1 96.5 62 ALA B O 1
ATOM 1565 N N . VAL B 1 63 ? -11.602 12.078 7.645 1 96.94 63 VAL B N 1
ATOM 1566 C CA . VAL B 1 63 ? -11.984 11.133 6.602 1 96.94 63 VAL B CA 1
ATOM 1567 C C . VAL B 1 63 ? -13.484 10.859 6.684 1 96.94 63 VAL B C 1
ATOM 1569 O O . VAL B 1 63 ? -14.164 10.805 5.66 1 96.94 63 VAL B O 1
ATOM 1572 N N . THR B 1 64 ? -13.977 10.703 7.863 1 97.94 64 THR B N 1
ATOM 1573 C CA . THR B 1 64 ? -15.367 10.305 8.023 1 97.94 64 THR B CA 1
ATOM 1574 C C . THR B 1 64 ? -16.297 11.492 7.789 1 97.94 64 THR B C 1
ATOM 1576 O O . THR B 1 64 ? -17.484 11.305 7.477 1 97.94 64 THR B O 1
ATOM 1579 N N . GLU B 1 65 ? -15.82 12.711 8.047 1 97.94 65 GLU B N 1
ATOM 1580 C CA . GLU B 1 65 ? -16.625 13.883 7.734 1 97.94 65 GLU B CA 1
ATOM 1581 C C . GLU B 1 65 ? -17.109 13.844 6.285 1 97.94 65 GLU B C 1
ATOM 1583 O O . GLU B 1 65 ? -18.281 14.156 6.008 1 97.94 65 GLU B O 1
ATOM 1588 N N . LYS B 1 66 ? -16.25 13.445 5.383 1 97.5 66 LYS B N 1
ATOM 1589 C CA . LYS B 1 66 ? -16.609 13.312 3.975 1 97.5 66 LYS B CA 1
ATOM 1590 C C . LYS B 1 66 ? -17.656 12.219 3.775 1 97.5 66 LYS B C 1
ATOM 1592 O O . LYS B 1 66 ? -18.609 12.398 3.012 1 97.5 66 LYS B O 1
ATOM 1597 N N . LEU B 1 67 ? -17.516 11.148 4.414 1 98.44 67 LEU B N 1
ATOM 1598 C CA . LEU B 1 67 ? -18.422 10.016 4.324 1 98.44 67 LEU B CA 1
ATOM 1599 C C . LEU B 1 67 ? -19.797 10.383 4.875 1 98.44 67 LEU B C 1
ATOM 1601 O O . LEU B 1 67 ? -20.828 9.938 4.348 1 98.44 67 LEU B O 1
ATOM 1605 N N . ILE B 1 68 ? -19.797 11.164 5.953 1 98.5 68 ILE B N 1
ATOM 1606 C CA . ILE B 1 68 ? -21.031 11.633 6.566 1 98.5 68 ILE B CA 1
ATOM 1607 C C . ILE B 1 68 ? -21.766 12.57 5.609 1 98.5 68 ILE B C 1
ATOM 1609 O O . ILE B 1 68 ? -22.969 12.43 5.395 1 98.5 68 ILE B O 1
ATOM 1613 N N . ASN B 1 69 ? -21.031 13.461 5.078 1 98.12 69 ASN B N 1
ATOM 1614 C CA . ASN B 1 69 ? -21.609 14.406 4.137 1 98.12 69 ASN B CA 1
ATOM 1615 C C . ASN B 1 69 ? -22.203 13.695 2.922 1 98.12 69 ASN B C 1
ATOM 1617 O O . ASN B 1 69 ? -23.188 14.156 2.354 1 98.12 69 ASN B O 1
ATOM 1621 N N . LYS B 1 70 ? -21.609 12.555 2.512 1 97.81 70 LYS B N 1
ATOM 1622 C CA . LYS B 1 70 ? -22.062 11.781 1.361 1 97.81 70 LYS B CA 1
ATOM 1623 C C . LYS B 1 70 ? -23.219 10.852 1.745 1 97.81 70 LYS B C 1
ATOM 1625 O O . LYS B 1 70 ? -23.797 10.188 0.885 1 97.81 70 LYS B O 1
ATOM 1630 N N . GLY B 1 71 ? -23.484 10.766 3.066 1 98.5 71 GLY B N 1
ATOM 1631 C CA . GLY B 1 71 ? -24.609 9.961 3.545 1 98.5 71 GLY B CA 1
ATOM 1632 C C . GLY B 1 71 ? -24.234 8.508 3.779 1 98.5 71 GLY B C 1
ATOM 1633 O O . GLY B 1 71 ? -25.109 7.656 3.924 1 98.5 71 GLY B O 1
ATOM 1634 N N . PHE B 1 72 ? -22.969 8.094 3.812 1 98.75 72 PHE B N 1
ATOM 1635 C CA . PHE B 1 72 ? -22.516 6.711 3.918 1 98.75 72 PHE B CA 1
ATOM 1636 C C . PHE B 1 72 ? -22.297 6.32 5.375 1 98.75 72 PHE B C 1
ATOM 1638 O O . PHE B 1 72 ? -22.25 5.133 5.703 1 98.75 72 PHE B O 1
ATOM 1645 N N . VAL B 1 73 ? -22.094 7.324 6.246 1 98.81 73 VAL B N 1
ATOM 1646 C CA . VAL B 1 73 ? -21.797 7.113 7.66 1 98.81 73 VAL B CA 1
ATOM 1647 C C . VAL B 1 73 ? -22.562 8.141 8.5 1 98.81 73 VAL B C 1
ATOM 1649 O O . VAL B 1 73 ? -22.812 9.25 8.047 1 98.81 73 VAL B O 1
ATOM 1652 N N . THR B 1 74 ? -22.969 7.801 9.641 1 98.69 74 THR B N 1
ATOM 1653 C CA . THR B 1 74 ? -23.484 8.727 10.641 1 98.69 74 THR B CA 1
ATOM 1654 C C . THR B 1 74 ? -22.594 8.742 11.883 1 98.69 74 THR B C 1
ATOM 1656 O O . THR B 1 74 ? -21.781 7.836 12.078 1 98.69 74 THR B O 1
ATOM 1659 N N . ARG B 1 75 ? -22.719 9.734 12.57 1 97.5 75 ARG B N 1
ATOM 1660 C CA . ARG B 1 75 ? -21.938 9.906 13.789 1 97.5 75 ARG B CA 1
ATOM 1661 C C . ARG B 1 75 ? -22.844 10.211 14.977 1 97.5 75 ARG B C 1
ATOM 1663 O O . ARG B 1 75 ? -23.859 10.906 14.836 1 97.5 75 ARG B O 1
ATOM 1670 N N . SER B 1 76 ? -22.484 9.656 16.141 1 96.75 76 SER B N 1
ATOM 1671 C CA . SER B 1 76 ? -23.219 9.945 17.359 1 96.75 76 SER B CA 1
ATOM 1672 C C . SER B 1 76 ? -22.266 9.977 18.562 1 96.75 76 SER B C 1
ATOM 1674 O O . SER B 1 76 ? -21.188 9.383 18.531 1 96.75 76 SER B O 1
ATOM 1676 N N . ARG B 1 77 ? -22.703 10.609 19.578 1 95.31 77 ARG B N 1
ATOM 1677 C CA . ARG B 1 77 ? -21.922 10.672 20.812 1 95.31 77 ARG B CA 1
ATOM 1678 C C . ARG B 1 77 ? -22.547 9.781 21.891 1 95.31 77 ARG B C 1
ATOM 1680 O O . ARG B 1 77 ? -23.766 9.656 21.969 1 95.31 77 ARG B O 1
ATOM 1687 N N . SER B 1 78 ? -21.594 9.203 22.641 1 92.81 78 SER B N 1
ATOM 1688 C CA . SER B 1 78 ? -22.078 8.43 23.797 1 92.81 78 SER B CA 1
ATOM 1689 C C . SER B 1 78 ? -22.812 9.312 24.781 1 92.81 78 SER B C 1
ATOM 1691 O O . SER B 1 78 ? -22.406 10.445 25.047 1 92.81 78 SER B O 1
ATOM 1693 N N . THR B 1 79 ? -23.844 8.727 25.281 1 91.81 79 THR B N 1
ATOM 1694 C CA . THR B 1 79 ? -24.625 9.445 26.281 1 91.81 79 THR B CA 1
ATOM 1695 C C . THR B 1 79 ? -23.953 9.367 27.641 1 91.81 79 THR B C 1
ATOM 1697 O O . THR B 1 79 ? -24.141 10.25 28.484 1 91.81 79 THR B O 1
ATOM 1700 N N . SER B 1 80 ? -23.281 8.359 27.906 1 93.62 80 SER B N 1
ATOM 1701 C CA . SER B 1 80 ? -22.641 8.117 29.188 1 93.62 80 SER B CA 1
ATOM 1702 C C . SER B 1 80 ? -21.281 8.797 29.266 1 93.62 80 SER B C 1
ATOM 1704 O O . SER B 1 80 ? -20.844 9.203 30.344 1 93.62 80 SER B O 1
ATOM 1706 N N . ASP B 1 81 ? -20.578 8.852 28.203 1 92.81 81 ASP B N 1
ATOM 1707 C CA . ASP B 1 81 ? -19.266 9.484 28.078 1 92.81 81 ASP B CA 1
ATOM 1708 C C . ASP B 1 81 ? -19.172 10.32 26.797 1 92.81 81 ASP B C 1
ATOM 1710 O O . ASP B 1 81 ? -18.922 9.773 25.719 1 92.81 81 ASP B O 1
ATOM 1714 N N . ARG B 1 82 ? -19.25 11.57 26.906 1 89.94 82 ARG B N 1
ATOM 1715 C CA . ARG B 1 82 ? -19.375 12.469 25.75 1 89.94 82 ARG B CA 1
ATOM 1716 C C . ARG B 1 82 ? -18.078 12.523 24.953 1 89.94 82 ARG B C 1
ATOM 1718 O O . ARG B 1 82 ? -18.078 12.992 23.812 1 89.94 82 ARG B O 1
ATOM 1725 N N . ARG B 1 83 ? -17.078 12.086 25.516 1 91.19 83 ARG B N 1
ATOM 1726 C CA . ARG B 1 83 ? -15.797 12.047 24.812 1 91.19 83 ARG B CA 1
ATOM 1727 C C . ARG B 1 83 ? -15.773 10.914 23.797 1 91.19 83 ARG B C 1
ATOM 1729 O O . ARG B 1 83 ? -14.922 10.891 22.906 1 91.19 83 ARG B O 1
ATOM 1736 N N . VAL B 1 84 ? -16.703 10.016 24.016 1 94.94 84 VAL B N 1
ATOM 1737 C CA . VAL B 1 84 ? -16.75 8.852 23.125 1 94.94 84 VAL B CA 1
ATOM 1738 C C . VAL B 1 84 ? -17.688 9.141 21.953 1 94.94 84 VAL B C 1
ATOM 1740 O O . VAL B 1 84 ? -18.844 9.5 22.141 1 94.94 84 VAL B O 1
ATOM 1743 N N . VAL B 1 85 ? -17.109 8.992 20.797 1 97.06 85 VAL B N 1
ATOM 1744 C CA . VAL B 1 85 ? -17.875 9.211 19.578 1 97.06 85 VAL B CA 1
ATOM 1745 C C . VAL B 1 85 ? -17.984 7.898 18.797 1 97.06 85 VAL B C 1
ATOM 1747 O O . VAL B 1 85 ? -17.016 7.168 18.641 1 97.06 85 VAL B O 1
ATOM 1750 N N . TYR B 1 86 ? -19.188 7.672 18.281 1 98.12 86 TYR B N 1
ATOM 1751 C CA . TYR B 1 86 ? -19.438 6.465 17.516 1 98.12 86 TYR B CA 1
ATOM 1752 C C . TYR B 1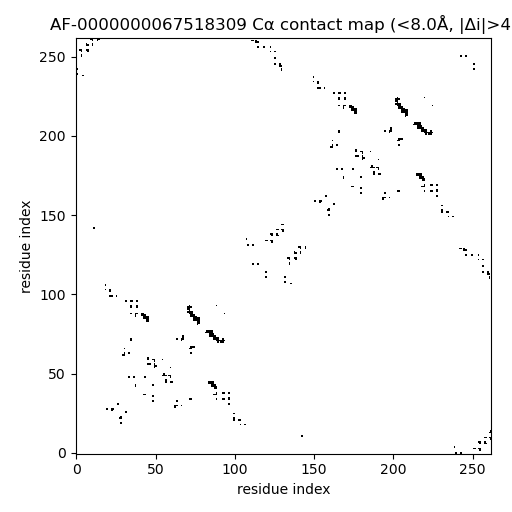 86 ? -19.672 6.801 16.047 1 98.12 86 TYR B C 1
ATOM 1754 O O . TYR B 1 86 ? -20.281 7.82 15.719 1 98.12 86 TYR B O 1
ATOM 1762 N N . LEU B 1 87 ? -19.188 5.883 15.195 1 98.62 87 LEU B N 1
ATOM 1763 C CA . LEU B 1 87 ? -19.469 5.891 13.766 1 98.62 87 LEU B CA 1
ATOM 1764 C C . LEU B 1 87 ? -20.344 4.699 13.383 1 98.62 87 LEU B C 1
ATOM 1766 O O . LEU B 1 87 ? -20.125 3.586 13.867 1 98.62 87 LEU B O 1
ATOM 1770 N N . GLU B 1 88 ? -21.281 4.953 12.57 1 98.75 88 GLU B N 1
ATOM 1771 C CA . GLU B 1 88 ? -22.172 3.896 12.109 1 98.75 88 GLU B CA 1
ATOM 1772 C C . GLU B 1 88 ? -22.359 3.957 10.594 1 98.75 88 GLU B C 1
ATOM 1774 O O . GLU B 1 88 ? -22.578 5.035 10.031 1 98.75 88 GLU B O 1
ATOM 1779 N N . ILE B 1 89 ? -22.203 2.826 9.977 1 98.81 89 ILE B N 1
ATOM 1780 C CA . ILE B 1 89 ? -22.406 2.771 8.531 1 98.81 89 ILE B CA 1
ATOM 1781 C C . ILE B 1 89 ? -23.891 2.775 8.227 1 98.81 89 ILE B C 1
ATOM 1783 O O . ILE B 1 89 ? -24.688 2.15 8.938 1 98.81 89 ILE B O 1
ATOM 1787 N N . THR B 1 90 ? -24.312 3.514 7.156 1 98.81 90 THR B N 1
ATOM 1788 C CA . THR B 1 90 ? -25.688 3.539 6.703 1 98.81 90 THR B CA 1
ATOM 1789 C C . THR B 1 90 ? -25.953 2.434 5.684 1 98.81 90 THR B C 1
ATOM 1791 O O . THR B 1 90 ? -25.016 1.759 5.242 1 98.81 90 THR B O 1
ATOM 1794 N N . GLU B 1 91 ? -27.266 2.242 5.32 1 98.69 91 GLU B N 1
ATOM 1795 C CA . GLU B 1 91 ? -27.594 1.293 4.262 1 98.69 91 GLU B CA 1
ATOM 1796 C C . GLU B 1 91 ? -26.938 1.702 2.939 1 98.69 91 GLU B C 1
ATOM 1798 O O . GLU B 1 91 ? -26.5 0.848 2.17 1 98.69 91 GLU B O 1
ATOM 1803 N N . GLN B 1 92 ? -26.875 2.965 2.707 1 98.62 92 GLN B N 1
ATOM 1804 C CA . GLN B 1 92 ? -26.203 3.475 1.515 1 98.62 92 GLN B CA 1
ATOM 1805 C C . GLN B 1 92 ? -24.719 3.152 1.538 1 98.62 92 GLN B C 1
ATOM 1807 O O . GLN B 1 92 ? -24.125 2.818 0.505 1 98.62 92 GLN B O 1
ATOM 1812 N N . GLY B 1 93 ? -24.125 3.283 2.68 1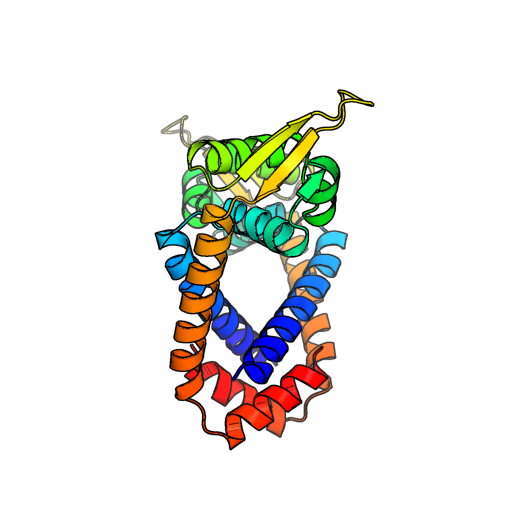 98.75 93 GLY B N 1
ATOM 1813 C CA . GLY B 1 93 ? -22.734 2.914 2.84 1 98.75 93 GLY B CA 1
ATOM 1814 C C . GLY B 1 93 ? -22.469 1.44 2.596 1 98.75 93 GLY B C 1
ATOM 1815 O O . GLY B 1 93 ? -21.5 1.077 1.935 1 98.75 93 GLY B O 1
ATOM 1816 N N . LYS B 1 94 ? -23.328 0.627 3.102 1 98.75 94 LYS B N 1
ATOM 1817 C CA . LYS B 1 94 ? -23.219 -0.814 2.895 1 98.75 94 LYS B CA 1
ATOM 1818 C C . LYS B 1 94 ? -23.344 -1.168 1.416 1 98.75 94 LYS B C 1
ATOM 1820 O O . LYS B 1 94 ? -22.609 -2.02 0.913 1 98.75 94 LYS B O 1
ATOM 1825 N N . ASP B 1 95 ? -24.266 -0.507 0.805 1 98.62 95 ASP B N 1
ATOM 1826 C CA . ASP B 1 95 ? -24.469 -0.728 -0.623 1 98.62 95 ASP B CA 1
ATOM 1827 C C . ASP B 1 95 ? -23.219 -0.354 -1.422 1 98.62 95 ASP B C 1
ATOM 1829 O O . ASP B 1 95 ? -22.859 -1.048 -2.373 1 98.62 95 ASP B O 1
ATOM 1833 N N . LEU B 1 96 ? -22.625 0.712 -1.075 1 98.62 96 LEU B N 1
ATOM 1834 C CA . LEU B 1 96 ? -21.406 1.153 -1.765 1 98.62 96 LEU B CA 1
ATOM 1835 C C . LEU B 1 96 ? -20.281 0.14 -1.592 1 98.62 96 LEU B C 1
ATOM 1837 O O . LEU B 1 96 ? -19.594 -0.204 -2.557 1 98.62 96 LEU B O 1
ATOM 1841 N N . VAL B 1 97 ? -20.125 -0.354 -0.391 1 98.44 97 VAL B N 1
ATOM 1842 C CA . VAL B 1 97 ? -19.094 -1.354 -0.128 1 98.44 97 VAL B CA 1
ATOM 1843 C C . VAL B 1 97 ? -19.344 -2.588 -0.994 1 98.44 97 VAL B C 1
ATOM 1845 O O . VAL B 1 97 ? -18.406 -3.111 -1.617 1 98.44 97 VAL B O 1
ATOM 1848 N N . ALA B 1 98 ? -20.547 -2.973 -1.008 1 98.5 98 ALA B N 1
ATOM 1849 C CA . ALA B 1 98 ? -20.906 -4.148 -1.795 1 98.5 98 ALA B CA 1
ATOM 1850 C C . ALA B 1 98 ? -20.609 -3.934 -3.275 1 98.5 98 ALA B C 1
ATOM 1852 O O . ALA B 1 98 ? -20.078 -4.824 -3.945 1 98.5 98 ALA B O 1
ATOM 1853 N N . LYS B 1 99 ? -20.953 -2.783 -3.758 1 98.38 99 LYS B N 1
ATOM 1854 C CA . LYS B 1 99 ? -20.703 -2.432 -5.152 1 98.38 99 LYS B CA 1
ATOM 1855 C C . LYS B 1 99 ? -19.219 -2.439 -5.469 1 98.38 99 LYS B C 1
ATOM 1857 O O . LYS B 1 99 ? -18.797 -2.986 -6.488 1 98.38 99 LYS B O 1
ATOM 1862 N N . MET B 1 100 ? -18.453 -1.845 -4.66 1 98.06 100 MET B N 1
ATOM 1863 C CA . MET B 1 100 ? -17.016 -1.759 -4.859 1 98.06 100 MET B CA 1
ATOM 1864 C C . MET B 1 100 ? -16.375 -3.139 -4.785 1 98.06 100 MET B C 1
ATOM 1866 O O . MET B 1 100 ? -15.531 -3.484 -5.621 1 98.06 100 MET B O 1
ATOM 1870 N N . GLU B 1 101 ? -16.797 -3.951 -3.805 1 96.88 101 GLU B N 1
ATOM 1871 C CA . GLU B 1 101 ? -16.281 -5.312 -3.693 1 96.88 101 GLU B CA 1
ATOM 1872 C C . GLU B 1 101 ? -16.672 -6.152 -4.902 1 96.88 101 GLU B C 1
ATOM 1874 O O . GLU B 1 101 ? -15.914 -7.008 -5.352 1 96.88 101 GLU B O 1
ATOM 1879 N N . GLY B 1 102 ? -17.828 -5.93 -5.375 1 97.56 102 GLY B N 1
ATOM 1880 C CA . GLY B 1 102 ? -18.281 -6.605 -6.582 1 97.56 102 GLY B CA 1
ATOM 1881 C C . GLY B 1 102 ? -17.453 -6.254 -7.805 1 97.56 102 GLY B C 1
ATOM 1882 O O . GLY B 1 102 ? -17.109 -7.129 -8.602 1 97.56 102 GLY B O 1
ATOM 1883 N N . ALA B 1 103 ? -17.141 -4.98 -7.953 1 97.94 103 ALA B N 1
ATOM 1884 C CA . ALA B 1 103 ? -16.312 -4.52 -9.062 1 97.94 103 ALA B CA 1
ATOM 1885 C C . ALA B 1 103 ? -14.922 -5.129 -9 1 97.94 103 ALA B C 1
ATOM 1887 O O . ALA B 1 103 ? -14.367 -5.547 -10.023 1 97.94 103 ALA B O 1
ATOM 1888 N N . LYS B 1 104 ? -14.383 -5.164 -7.832 1 96.75 104 LYS B N 1
ATOM 1889 C CA . LYS B 1 104 ? -13.086 -5.801 -7.617 1 96.75 104 LYS B CA 1
ATOM 1890 C C . LYS B 1 104 ? -13.125 -7.277 -7.996 1 96.75 104 LYS B C 1
ATOM 1892 O O . LYS B 1 104 ? -12.227 -7.77 -8.688 1 96.75 104 LYS B O 1
ATOM 1897 N N . LYS B 1 1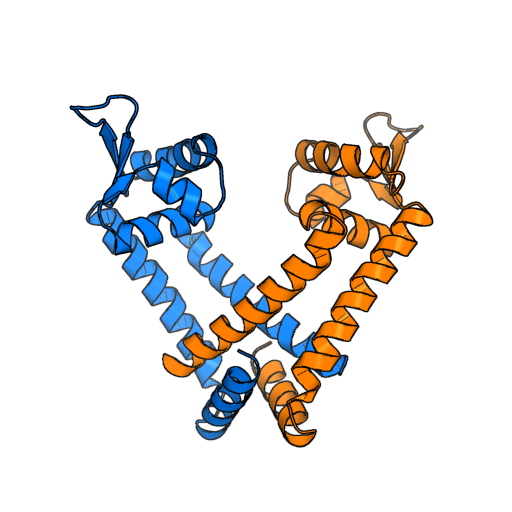05 ? -14.148 -7.973 -7.547 1 96.69 105 LYS B N 1
ATOM 1898 C CA . LYS B 1 105 ? -14.297 -9.398 -7.836 1 96.69 105 LYS B CA 1
ATOM 1899 C C . LYS B 1 105 ? -14.398 -9.641 -9.336 1 96.69 105 LYS B C 1
ATOM 1901 O O . LYS B 1 105 ? -13.781 -10.57 -9.867 1 96.69 105 LYS B O 1
ATOM 1906 N N . GLN B 1 106 ? -15.156 -8.844 -9.969 1 97.31 106 GLN B N 1
ATOM 1907 C CA . GLN B 1 106 ? -15.305 -8.969 -11.414 1 97.31 106 GLN B CA 1
ATOM 1908 C C . GLN B 1 106 ? -13.977 -8.75 -12.125 1 97.31 106 GLN B C 1
ATOM 1910 O O . GLN B 1 106 ? -13.625 -9.5 -13.039 1 97.31 106 GLN B O 1
ATOM 1915 N N . TYR B 1 107 ? -13.281 -7.738 -11.742 1 97.38 107 TYR B N 1
ATOM 1916 C CA . TYR B 1 107 ? -11.961 -7.453 -12.305 1 97.38 107 TYR B CA 1
ATOM 1917 C C . TYR B 1 107 ? -11.023 -8.641 -12.125 1 97.38 107 TYR B C 1
ATOM 1919 O O . TYR B 1 107 ? -10.375 -9.078 -13.078 1 97.38 107 TYR B O 1
ATOM 1927 N N . LEU B 1 108 ? -10.984 -9.188 -10.898 1 96.25 108 LEU B N 1
ATOM 1928 C CA . LEU B 1 108 ? -10.07 -10.289 -10.594 1 96.25 108 LEU B CA 1
ATOM 1929 C C . LEU B 1 108 ? -10.461 -11.539 -11.383 1 96.25 108 LEU B C 1
ATOM 1931 O O . LEU B 1 108 ? -9.594 -12.289 -11.82 1 96.25 108 LEU B O 1
ATOM 1935 N N . GLN B 1 109 ? -11.742 -11.734 -11.492 1 95.62 109 GLN B N 1
ATOM 1936 C CA . GLN B 1 109 ? -12.211 -12.859 -12.289 1 95.62 109 GLN B CA 1
ATOM 1937 C C . GLN B 1 109 ? -11.734 -12.758 -13.734 1 95.62 109 GLN B C 1
ATOM 1939 O O . GLN B 1 109 ? -11.258 -13.734 -14.312 1 95.62 109 GLN B O 1
ATOM 1944 N N . GLU B 1 110 ? -11.836 -11.562 -14.258 1 95.81 110 GLU B N 1
ATOM 1945 C CA . GLU B 1 110 ? -11.398 -11.328 -15.633 1 95.81 110 GLU B CA 1
ATOM 1946 C C . GLU B 1 110 ? -9.891 -11.5 -15.766 1 95.81 110 GLU B C 1
ATOM 1948 O O . GLU B 1 110 ? -9.406 -12.109 -16.719 1 95.81 110 GLU B O 1
ATOM 1953 N N . ARG B 1 111 ? -9.164 -10.984 -14.828 1 94.56 111 ARG B N 1
ATOM 1954 C CA . ARG B 1 111 ? -7.707 -11.039 -14.859 1 94.56 111 ARG B CA 1
ATOM 1955 C C . ARG B 1 111 ? -7.207 -12.469 -14.711 1 94.56 111 ARG B C 1
ATOM 1957 O O . ARG B 1 111 ? -6.324 -12.906 -15.445 1 94.56 111 ARG B O 1
ATOM 1964 N N . PHE B 1 112 ? -7.805 -13.211 -13.789 1 95.12 112 PHE B N 1
ATOM 1965 C CA . PHE B 1 112 ? -7.332 -14.555 -13.469 1 95.12 112 PHE B CA 1
ATOM 1966 C C . PHE B 1 112 ? -7.859 -15.57 -14.484 1 95.12 112 PHE B C 1
ATOM 1968 O O . PHE B 1 112 ? -7.371 -16.703 -14.547 1 95.12 112 PHE B O 1
ATOM 1975 N N . SER B 1 113 ? -8.82 -15.188 -15.266 1 94.06 113 SER B N 1
ATOM 1976 C CA . SER B 1 113 ? -9.367 -16.062 -16.297 1 94.06 113 SER B CA 1
ATOM 1977 C C . SER B 1 113 ? -8.328 -16.375 -17.359 1 94.06 113 SER B C 1
ATOM 1979 O O . SER B 1 113 ? -8.5 -17.297 -18.156 1 94.06 113 SER B O 1
ATOM 1981 N N . THR B 1 114 ? -7.266 -15.602 -17.422 1 94.25 114 THR B N 1
ATOM 1982 C CA . THR B 1 114 ? -6.176 -15.852 -18.359 1 94.25 114 THR B CA 1
ATOM 1983 C C . THR B 1 114 ? -5.367 -17.078 -17.938 1 94.25 114 THR B C 1
ATOM 1985 O O . THR B 1 114 ? -4.566 -17.594 -18.719 1 94.25 114 THR B O 1
ATOM 1988 N N . LEU B 1 115 ? -5.57 -17.562 -16.75 1 95.69 115 LEU B N 1
ATOM 1989 C CA . LEU B 1 115 ? -4.863 -18.719 -16.219 1 95.69 115 LEU B CA 1
ATOM 1990 C C . LEU B 1 115 ? -5.699 -19.984 -16.359 1 95.69 115 LEU B C 1
ATOM 1992 O O . LEU B 1 115 ? -6.922 -19.953 -16.203 1 95.69 115 LEU B O 1
ATOM 1996 N N . SER B 1 116 ? -5.027 -21.109 -16.688 1 95.5 116 SER B N 1
ATOM 1997 C CA . SER B 1 116 ? -5.691 -22.406 -16.656 1 95.5 116 SER B CA 1
ATOM 1998 C C . SER B 1 116 ? -5.996 -22.828 -15.219 1 95.5 116 SER B C 1
ATOM 2000 O O . SER B 1 116 ? -5.422 -22.297 -14.266 1 95.5 116 SER B O 1
ATOM 2002 N N . GLU B 1 117 ? -6.914 -23.781 -15.102 1 95.19 117 GLU B N 1
ATOM 2003 C CA . GLU B 1 117 ? -7.223 -24.328 -13.781 1 95.19 117 GLU B CA 1
ATOM 2004 C C . GLU B 1 117 ? -5.973 -24.875 -13.102 1 95.19 117 GLU B C 1
ATOM 2006 O O . GLU B 1 117 ? -5.797 -24.719 -11.891 1 95.19 117 GLU B O 1
ATOM 2011 N N . GLU B 1 118 ? -5.16 -25.484 -13.891 1 95.56 118 GLU B N 1
ATOM 2012 C CA . GLU B 1 118 ? -3.914 -26.047 -13.367 1 95.56 118 GLU B CA 1
ATOM 2013 C C . GLU B 1 118 ? -2.988 -24.938 -12.867 1 95.56 118 GLU B C 1
ATOM 2015 O O . GLU B 1 118 ? -2.42 -25.031 -11.781 1 95.56 118 GLU B O 1
ATOM 2020 N N . GLU B 1 119 ? -2.84 -23.906 -13.625 1 95.06 119 GLU B N 1
ATOM 2021 C CA . GLU B 1 119 ? -2.008 -22.766 -13.234 1 95.06 119 GLU B CA 1
ATOM 2022 C C . GLU B 1 119 ? -2.525 -22.109 -11.961 1 95.06 119 GLU B C 1
ATOM 2024 O O . GLU B 1 119 ? -1.74 -21.719 -11.094 1 95.06 119 GLU B O 1
ATOM 2029 N N . MET B 1 120 ? -3.793 -22.031 -11.852 1 95.75 120 MET B N 1
ATOM 2030 C CA . MET B 1 120 ? -4.398 -21.438 -10.672 1 95.75 120 MET B CA 1
ATOM 2031 C C . MET B 1 120 ? -4.105 -22.266 -9.43 1 95.75 120 MET B C 1
ATOM 2033 O O . MET B 1 120 ? -3.756 -21.734 -8.375 1 95.75 120 MET B O 1
ATOM 2037 N N . ASN B 1 121 ? -4.211 -23.516 -9.625 1 95.75 121 ASN B N 1
ATOM 2038 C CA . ASN B 1 121 ? -3.951 -24.422 -8.508 1 95.75 121 ASN B CA 1
ATOM 2039 C C . ASN B 1 121 ? -2.49 -24.359 -8.062 1 95.75 121 ASN B C 1
ATOM 2041 O O . ASN B 1 121 ? -2.197 -24.375 -6.871 1 95.75 121 ASN B O 1
ATOM 2045 N N . ILE B 1 122 ? -1.638 -24.266 -9 1 95.44 122 ILE B N 1
ATOM 2046 C CA . ILE B 1 122 ? -0.214 -24.188 -8.695 1 95.44 122 ILE B CA 1
ATOM 2047 C C . ILE B 1 122 ? 0.079 -22.859 -7.98 1 95.44 122 ILE B C 1
ATOM 2049 O O . ILE B 1 122 ? 0.833 -22.844 -7.004 1 95.44 122 ILE B O 1
ATOM 2053 N N . MET B 1 123 ? -0.523 -21.797 -8.453 1 94.44 123 MET B N 1
ATOM 2054 C CA . MET B 1 123 ? -0.34 -20.5 -7.824 1 94.44 123 MET B CA 1
ATOM 2055 C C . MET B 1 123 ? -0.833 -20.516 -6.379 1 94.44 123 MET B C 1
ATOM 2057 O O . MET B 1 123 ? -0.185 -19.953 -5.492 1 94.44 123 MET B O 1
ATOM 2061 N N . ILE B 1 124 ? -1.919 -21.141 -6.191 1 96.31 124 ILE B N 1
ATOM 2062 C CA . ILE B 1 124 ? -2.463 -21.266 -4.844 1 96.31 124 ILE B CA 1
ATOM 2063 C C . ILE B 1 124 ? -1.471 -22.016 -3.953 1 96.31 124 ILE B C 1
ATOM 2065 O O . ILE B 1 124 ? -1.153 -21.562 -2.85 1 96.31 124 ILE B O 1
ATOM 2069 N N . SER B 1 125 ? -0.963 -23.094 -4.469 1 96.06 125 SER B N 1
ATOM 2070 C CA . SER B 1 125 ? -0.03 -23.922 -3.705 1 96.06 125 SER B CA 1
ATOM 2071 C C . SER B 1 125 ? 1.242 -23.141 -3.371 1 96.06 125 SER B C 1
ATOM 2073 O O . SER B 1 125 ? 1.713 -23.172 -2.232 1 96.06 125 SER B O 1
ATOM 2075 N N . ILE B 1 126 ? 1.762 -22.453 -4.316 1 95.19 126 ILE B N 1
ATOM 2076 C CA . ILE B 1 126 ? 2.994 -21.703 -4.145 1 95.19 126 ILE B CA 1
ATOM 2077 C C . ILE B 1 126 ? 2.762 -20.562 -3.156 1 95.19 126 ILE B C 1
ATOM 2079 O O . ILE B 1 126 ? 3.59 -20.312 -2.275 1 95.19 126 ILE B O 1
ATOM 2083 N N . SER B 1 127 ? 1.626 -19.844 -3.311 1 95.31 127 SER B N 1
ATOM 2084 C CA . SER B 1 127 ? 1.299 -18.75 -2.412 1 95.31 127 SER B CA 1
ATOM 2085 C C . SER B 1 127 ? 1.193 -19.219 -0.968 1 95.31 127 SER B C 1
ATOM 2087 O O . SER B 1 127 ? 1.644 -18.531 -0.048 1 95.31 127 SER B O 1
ATOM 2089 N N . LYS B 1 128 ? 0.674 -20.375 -0.769 1 95.62 128 LYS B N 1
ATOM 2090 C CA . LYS B 1 128 ? 0.511 -20.922 0.574 1 95.62 128 LYS B CA 1
ATOM 2091 C C . LYS B 1 128 ? 1.863 -21.156 1.236 1 95.62 128 LYS B C 1
ATOM 2093 O O . LYS B 1 128 ? 2.012 -20.969 2.445 1 95.62 128 LYS B O 1
ATOM 2098 N N . LYS B 1 129 ? 2.846 -21.484 0.458 1 95.19 129 LYS B N 1
ATOM 2099 C CA . LYS B 1 129 ? 4.191 -21.734 0.976 1 95.19 129 LYS B CA 1
ATOM 2100 C C . LYS B 1 129 ? 4.84 -20.422 1.439 1 95.19 129 LYS B C 1
ATOM 2102 O O . LYS B 1 129 ? 5.797 -20.453 2.215 1 95.19 129 LYS B O 1
ATOM 2107 N N . LEU B 1 130 ? 4.336 -19.344 0.902 1 94.12 130 LEU B N 1
ATOM 2108 C CA . LEU B 1 130 ? 4.988 -18.062 1.147 1 94.12 130 LEU B CA 1
ATOM 2109 C C . LEU B 1 130 ? 4.215 -17.25 2.176 1 94.12 130 LEU B C 1
ATOM 2111 O O . LEU B 1 130 ? 4.578 -16.109 2.471 1 94.12 130 LEU B O 1
ATOM 2115 N N . ILE B 1 131 ? 3.084 -17.766 2.645 1 91.31 131 ILE B N 1
ATOM 2116 C CA . ILE B 1 131 ? 2.277 -17.109 3.676 1 91.31 131 ILE B CA 1
ATOM 2117 C C . ILE B 1 131 ? 2.77 -17.547 5.059 1 91.31 131 ILE B C 1
ATOM 2119 O O . ILE B 1 131 ? 2.938 -16.703 5.949 1 91.31 131 ILE B O 1
#

Solvent-accessible surface area (backbone atoms only — not comparable to full-atom values): 14003 Å² total; per-residue (Å²): 108,68,66,45,55,52,35,51,49,46,21,49,48,44,52,51,50,51,48,47,54,59,39,54,75,74,49,52,67,78,46,48,57,53,50,50,53,24,62,74,57,42,54,46,42,49,62,54,55,12,59,77,67,72,52,49,53,68,56,48,51,57,49,44,51,56,36,35,76,72,53,26,30,47,75,49,63,39,87,88,44,72,86,42,43,36,38,31,50,32,74,60,28,47,49,50,51,52,50,52,52,48,52,48,48,52,51,50,51,60,57,54,61,79,48,50,74,67,52,46,52,48,50,40,54,54,25,61,74,57,89,107,67,65,43,56,52,37,51,52,46,20,50,50,45,53,52,50,53,46,48,55,60,38,55,76,74,48,52,65,79,47,47,55,52,51,50,53,25,62,74,56,42,52,44,40,48,62,56,54,13,57,77,69,72,52,50,53,68,55,48,51,58,50,46,51,56,35,35,75,73,52,27,30,47,75,48,64,39,87,90,44,72,87,41,42,35,36,31,49,32,73,62,27,46,50,48,52,51,50,51,53,47,52,48,50,51,51,48,51,60,56,53,59,79,47,52,73,68,54,45,52,50,49,40,54,54,25,59,75,55,88

Nearest PDB structures (foldseek):
  4zzl-assembly1_B  TM=7.568E-01  e=6.324E-08  Pseudomonas aeruginosa
  1lnw-assembly7_A  TM=7.624E-01  e=1.915E-07  Pseudomonas aeruginosa
  5h3r-assembly1_B  TM=6.952E-01  e=3.517E-08  Escherichia coli K-12
  2nnn-assembly3_F  TM=6.796E-01  e=1.214E-07  Pseudomonas aeruginosa
  7kfq-assembly1_A  TM=6.297E-01  e=1.113E-06  Variovorax paradoxus

InterPro domains:
  IPR000835 MarR-type HTH domain [PF01047] (28-85)
  IPR000835 MarR-type HTH domain [PR00598] (44-60)
  IPR000835 MarR-type HTH domain [PR00598] (61-76)
  IPR000835 MarR-type HTH domain [PR00598] (80-96)
  IPR000835 MarR-type HTH domain [PR00598] (110-130)
  IPR000835 MarR-type HTH domain [PS50995] (1-131)
  IPR000835 MarR-type HTH domain [SM00347] (21-120)
  IPR036388 Winged helix-like DNA-binding domain superfamily [G3DSA:1.10.10.10] (1-131)
  IPR036390 Winged helix DNA-binding domain superfamily [SSF46785] (4-130)
  IPR039422 Transcription regulators MarR/SlyA-like [PTHR33164] (29-128)